Protein AF-A0ABD2PMA2-F1 (afdb_monomer)

Secondary structure (DSSP, 8-state):
--HHHHHHHHHHHHHHHHHHHHHSTTS-HHHHHHHHHSHHHHHHHHTHHHHHHHHHHHHHHHHHHHHHHHHHHHHHHHHHHS-GGG--HHHHHHHHHHHHHHHHHHHHHHHHHHHHHHHHHHHHHHHHHHHHHHHHHHHHHHHHHHHHHHHHHHHT--TTHHHHHHHHHHHHHHHHHHHHHHHHHHHHHHHHHHHHHHHHHHHHHHHHHHHHHHHHHHHHT-S------

Sequence (229 aa):
MSFHWTLTAAFLYALMGIIGVIMLPIVPPSLWNKLFKSNLIRSFTVHSYFLFNMFMGLLVVVFLDSIRDTYNRSEAYKTLKDHPDNLRPETEALLQMRMFRAQRNFHISGFALFSWFVFKMLLNLISQNAQLKASQEASLKQAKSATEVAQKLLKGDDDSSSKKEIDTLEKKLQSTQQELDRAKKDVETMKKQSEQLTKEYKRLVDDNEQLEEKLRVSVGNDPANKKDD

Solvent-accessible surface area (backbone atoms only — not comparable to full-atom values): 12532 Å² total; per-residue (Å²): 128,62,69,67,61,55,50,52,46,53,52,32,53,54,48,52,51,52,51,52,58,67,72,39,88,81,67,58,59,69,57,53,48,52,52,59,68,30,72,72,42,48,60,51,55,76,50,34,69,60,51,56,50,51,54,47,51,53,36,50,51,52,29,53,49,24,50,50,52,33,50,54,47,51,48,57,51,50,60,46,62,78,42,59,95,75,57,48,72,71,57,52,54,54,48,52,54,52,42,55,52,28,52,52,48,32,51,46,32,48,52,33,43,51,48,50,53,53,49,56,50,49,53,51,53,51,53,50,50,34,51,50,51,54,50,51,55,49,51,52,51,52,50,50,52,51,49,50,52,50,48,51,66,71,66,64,81,65,90,64,58,62,56,51,51,50,55,51,50,51,51,49,50,54,51,52,50,52,51,51,55,49,52,52,51,49,52,54,49,52,49,54,50,52,54,50,51,53,50,54,50,50,52,52,50,54,51,49,54,53,50,51,50,52,48,51,51,51,66,72,62,54,86,82,80,82,81,84,136

pLDDT: mean 82.2, std 12.52, range [35.12, 96.44]

Mean predicted aligned error: 16.95 Å

Radius of gyration: 44.4 Å; Cα contacts (8 Å, |Δi|>4): 71; chains: 1; bounding box: 92×39×136 Å

InterPro domains:
  IPR008417 B-cell receptor-associated protein 29/31 [PTHR12701] (1-211)
  IPR040463 BAP29/BAP31, transmembrane domain [PF05529] (1-138)
  IPR041672 Bap31/Bap29 cytoplasmic coiled-coil domain [PF18035] (165-229)

Nearest PDB structures (foldseek):
  3zx6-assembly1_B  TM=4.553E-01  e=1.783E+00  Archaeoglobus fulgidus DSM 4304
  3ja6-assembly1_H  TM=2.826E-01  e=8.024E-01  Escherichia coli
  3ja6-assembly1_I  TM=2.804E-01  e=1.419E+00  Escherichia coli
  7uw5-assembly1_A  TM=3.627E-01  e=2.509E+00  Escherichia coli K-12

Structure (mmCIF, N/CA/C/O backbone):
data_AF-A0ABD2PMA2-F1
#
_entry.id   AF-A0ABD2PMA2-F1
#
loop_
_atom_site.group_PDB
_ato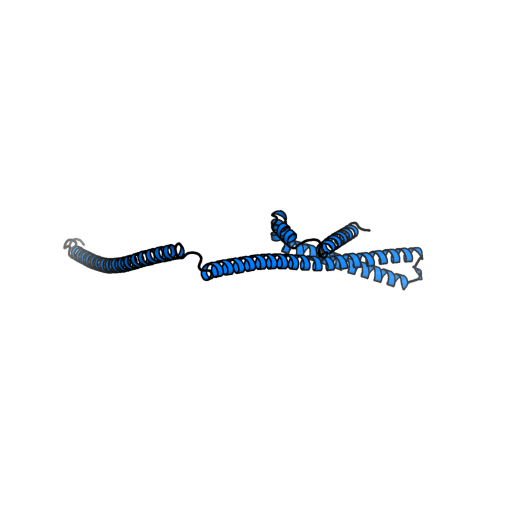m_site.id
_atom_site.type_symbol
_atom_site.label_atom_id
_atom_site.label_alt_id
_atom_site.label_comp_id
_atom_site.label_asym_id
_atom_site.label_entity_id
_atom_site.label_seq_id
_atom_site.pdbx_PDB_ins_code
_atom_site.Cartn_x
_atom_site.Cartn_y
_atom_site.Cartn_z
_atom_site.occupancy
_atom_site.B_iso_or_equiv
_atom_site.auth_seq_id
_atom_site.auth_comp_id
_atom_site.auth_asym_id
_atom_site.auth_atom_id
_atom_site.pdbx_PDB_model_num
ATOM 1 N N . MET A 1 1 ? 16.918 -10.028 -24.877 1.00 63.47 1 MET A N 1
ATOM 2 C CA . MET A 1 1 ? 16.703 -8.903 -23.933 1.00 63.47 1 MET A CA 1
ATOM 3 C C . MET A 1 1 ? 17.588 -9.155 -22.733 1.00 63.47 1 MET A C 1
ATOM 5 O O . MET A 1 1 ? 17.737 -10.321 -22.397 1.00 63.47 1 MET A O 1
ATOM 9 N N . SER A 1 2 ? 18.199 -8.136 -22.126 1.00 81.62 2 SER A N 1
ATOM 10 C CA . SER A 1 2 ? 18.964 -8.364 -20.892 1.00 81.62 2 SER A CA 1
ATOM 11 C C . SER A 1 2 ? 18.052 -8.894 -19.788 1.00 81.62 2 SER A C 1
ATOM 13 O O . SER A 1 2 ? 16.878 -8.528 -19.729 1.00 81.62 2 SER A O 1
ATOM 15 N N . PHE A 1 3 ? 18.609 -9.734 -18.918 1.00 87.12 3 PHE A N 1
ATOM 16 C CA . PHE A 1 3 ? 17.878 -10.433 -17.860 1.00 87.12 3 PHE A CA 1
ATOM 17 C C . PHE A 1 3 ? 17.071 -9.496 -16.938 1.00 87.12 3 PHE A C 1
ATOM 19 O O . PHE A 1 3 ? 15.947 -9.814 -16.553 1.00 87.12 3 PHE A O 1
ATOM 26 N N . HIS A 1 4 ? 17.589 -8.299 -16.642 1.00 88.19 4 HIS A N 1
ATOM 27 C CA . HIS A 1 4 ? 16.871 -7.313 -15.830 1.00 88.19 4 HIS A CA 1
ATOM 28 C C . HIS A 1 4 ? 15.574 -6.829 -16.499 1.00 88.19 4 HIS A C 1
ATOM 30 O O . HIS A 1 4 ? 14.547 -6.766 -15.835 1.00 88.19 4 HIS A O 1
ATOM 36 N N . TRP A 1 5 ? 15.561 -6.588 -17.817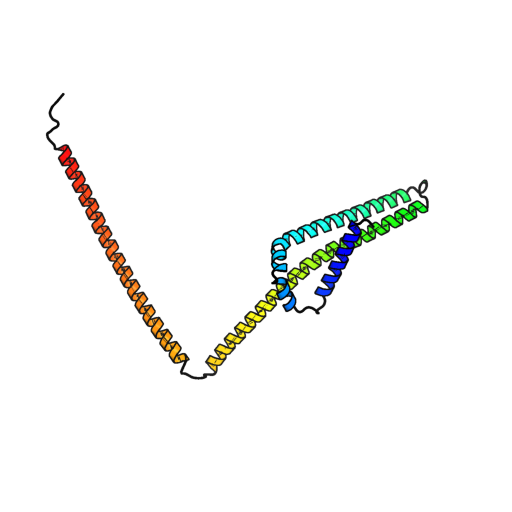 1.00 90.00 5 TRP A N 1
ATOM 37 C CA . TRP A 1 5 ? 14.350 -6.150 -18.527 1.00 90.00 5 TRP A CA 1
ATOM 38 C C . TRP A 1 5 ? 13.272 -7.231 -18.577 1.00 90.00 5 TRP A C 1
ATOM 40 O O . TRP A 1 5 ? 12.083 -6.923 -18.506 1.00 90.00 5 TRP A O 1
ATOM 50 N N . THR A 1 6 ? 13.667 -8.502 -18.685 1.00 92.00 6 THR A N 1
ATOM 51 C CA . THR A 1 6 ? 12.715 -9.617 -18.597 1.00 92.00 6 THR A CA 1
ATOM 52 C C . THR A 1 6 ? 12.142 -9.753 -17.191 1.00 92.00 6 THR A C 1
ATOM 54 O O . THR A 1 6 ? 10.949 -10.010 -17.055 1.00 92.00 6 THR A O 1
ATOM 57 N N . LEU A 1 7 ? 12.950 -9.508 -16.155 1.00 92.19 7 LEU A N 1
ATOM 58 C CA . LEU A 1 7 ? 12.493 -9.512 -14.767 1.00 92.19 7 LEU A CA 1
ATOM 59 C C . LEU A 1 7 ? 11.511 -8.363 -14.490 1.00 92.19 7 LEU A C 1
ATOM 61 O O . LEU A 1 7 ? 10.454 -8.597 -13.911 1.00 92.19 7 LEU A O 1
ATOM 65 N N . THR A 1 8 ? 11.807 -7.145 -14.955 1.00 92.81 8 THR A N 1
ATOM 66 C CA . THR A 1 8 ? 10.895 -5.994 -14.829 1.00 92.81 8 THR A CA 1
ATOM 67 C C . THR A 1 8 ? 9.572 -6.243 -15.553 1.00 92.81 8 THR A C 1
ATOM 69 O O . THR A 1 8 ? 8.512 -5.933 -15.014 1.00 92.81 8 THR A O 1
ATOM 72 N N . ALA A 1 9 ? 9.609 -6.846 -16.745 1.00 93.81 9 ALA A N 1
ATOM 73 C CA . ALA A 1 9 ? 8.400 -7.209 -17.482 1.00 93.81 9 ALA A CA 1
ATOM 74 C C . ALA A 1 9 ? 7.576 -8.280 -16.748 1.00 93.81 9 ALA A C 1
ATOM 76 O O . ALA A 1 9 ? 6.366 -8.127 -16.603 1.00 93.81 9 ALA A O 1
ATOM 77 N N . ALA A 1 10 ? 8.224 -9.331 -16.237 1.00 94.69 10 ALA A N 1
ATOM 78 C CA . ALA A 1 10 ? 7.555 -10.370 -15.455 1.00 94.69 10 ALA A CA 1
ATOM 79 C C . ALA A 1 10 ? 6.894 -9.792 -14.194 1.00 94.69 10 ALA A C 1
ATOM 81 O O . ALA A 1 10 ? 5.740 -10.101 -13.901 1.00 94.69 10 ALA A O 1
ATOM 82 N N . PHE A 1 11 ? 7.596 -8.900 -13.490 1.00 94.38 11 PHE A N 1
ATOM 83 C CA . PHE A 1 11 ? 7.064 -8.181 -12.336 1.00 94.38 11 PHE A CA 1
ATOM 84 C C . PHE A 1 11 ? 5.840 -7.329 -12.698 1.00 94.38 11 PHE A C 1
ATOM 86 O O . PHE A 1 11 ? 4.822 -7.403 -12.013 1.00 94.38 11 PHE A O 1
ATOM 93 N N . LEU A 1 12 ? 5.901 -6.575 -13.801 1.00 94.81 12 LEU A N 1
ATOM 94 C CA . LEU A 1 12 ? 4.766 -5.797 -14.300 1.00 94.81 12 LEU A CA 1
ATOM 95 C C . LEU A 1 12 ? 3.553 -6.687 -14.593 1.00 94.81 12 LEU A C 1
ATOM 97 O O . LEU A 1 12 ? 2.449 -6.369 -14.162 1.00 94.81 12 LEU A O 1
ATOM 101 N N . TYR A 1 13 ? 3.736 -7.796 -15.311 1.00 94.50 13 TYR A N 1
ATOM 102 C CA . TYR A 1 13 ? 2.625 -8.683 -15.664 1.00 94.50 13 TYR A CA 1
ATOM 103 C C . TYR A 1 13 ? 2.002 -9.346 -14.435 1.00 94.50 13 TYR A C 1
ATOM 105 O O . TYR A 1 13 ? 0.777 -9.421 -14.341 1.00 94.50 13 TYR A O 1
ATOM 113 N N . ALA A 1 14 ? 2.821 -9.755 -13.463 1.00 94.38 14 ALA A N 1
ATOM 114 C CA . ALA A 1 14 ? 2.330 -10.270 -12.190 1.00 94.38 14 ALA A CA 1
ATOM 115 C C . ALA A 1 14 ? 1.514 -9.210 -11.432 1.00 94.38 14 ALA A C 1
ATOM 117 O O . ALA A 1 14 ? 0.403 -9.494 -10.985 1.00 94.38 14 ALA A O 1
ATOM 118 N N . LEU A 1 15 ? 2.020 -7.975 -11.341 1.00 93.44 15 LEU A N 1
ATOM 119 C CA . LEU A 1 15 ? 1.298 -6.868 -10.711 1.00 93.44 15 LEU A CA 1
ATOM 120 C C . LEU A 1 15 ? -0.021 -6.558 -11.414 1.00 93.44 15 LEU A C 1
ATOM 122 O O . LEU A 1 15 ? -1.039 -6.425 -10.744 1.00 93.44 15 LEU A O 1
ATOM 126 N N . MET A 1 16 ? -0.025 -6.471 -12.743 1.00 92.56 16 MET A N 1
ATOM 127 C CA . MET A 1 16 ? -1.240 -6.215 -13.518 1.00 92.56 16 MET A CA 1
ATOM 128 C C . MET A 1 16 ? -2.286 -7.313 -13.310 1.00 92.56 16 MET A C 1
ATOM 130 O O . MET A 1 16 ? -3.467 -7.005 -13.160 1.00 92.56 16 MET A O 1
ATOM 134 N N . GLY A 1 17 ? -1.860 -8.577 -13.226 1.00 92.12 17 GLY A N 1
ATOM 135 C CA . GLY A 1 17 ? -2.741 -9.692 -12.880 1.00 92.12 17 GLY A CA 1
ATOM 136 C C . GLY A 1 17 ? -3.344 -9.545 -11.481 1.00 92.12 17 GLY A C 1
ATOM 137 O O . GLY A 1 17 ? -4.559 -9.638 -11.322 1.00 92.12 17 GLY A O 1
ATOM 138 N N . ILE A 1 18 ? -2.519 -9.244 -10.473 1.00 89.25 18 ILE A N 1
ATOM 139 C CA . ILE A 1 18 ? -2.976 -9.045 -9.089 1.00 89.25 18 ILE A CA 1
ATOM 140 C C . ILE A 1 18 ? -3.942 -7.857 -8.994 1.00 89.25 18 ILE A C 1
ATOM 142 O O . ILE A 1 18 ? -5.010 -7.985 -8.400 1.00 89.25 18 ILE A O 1
ATOM 146 N N . ILE A 1 19 ? -3.602 -6.716 -9.600 1.00 89.62 19 ILE A N 1
ATOM 147 C CA . ILE A 1 19 ? -4.459 -5.524 -9.633 1.00 89.62 19 ILE A CA 1
ATOM 148 C C . ILE A 1 19 ? -5.785 -5.843 -10.328 1.00 89.62 19 ILE A C 1
ATOM 150 O O . ILE A 1 19 ? -6.834 -5.467 -9.814 1.00 89.62 19 ILE A O 1
ATOM 154 N N . GLY A 1 20 ? -5.759 -6.573 -11.448 1.00 89.19 20 GLY A N 1
ATOM 155 C CA . GLY A 1 20 ? -6.964 -7.007 -12.154 1.00 89.19 20 GLY A CA 1
ATOM 156 C C . GLY A 1 20 ? -7.873 -7.885 -11.291 1.00 89.19 20 GLY A C 1
ATOM 157 O O . GLY A 1 20 ? -9.077 -7.646 -11.228 1.00 89.19 20 GLY A O 1
ATOM 158 N N . VAL A 1 21 ? -7.303 -8.845 -10.556 1.00 86.06 21 VAL A N 1
ATOM 159 C CA . VAL A 1 21 ? -8.051 -9.697 -9.613 1.00 86.06 21 VAL A CA 1
ATOM 160 C C . VAL A 1 21 ? -8.643 -8.883 -8.460 1.00 86.06 21 VAL A C 1
ATOM 162 O O . VAL A 1 21 ? -9.768 -9.143 -8.047 1.00 86.06 21 VAL A O 1
ATOM 165 N N . ILE A 1 22 ? -7.907 -7.892 -7.950 1.00 83.44 22 ILE A N 1
ATOM 166 C CA . ILE A 1 22 ? -8.361 -7.006 -6.868 1.00 83.44 22 ILE A CA 1
ATOM 167 C C . ILE A 1 22 ? -9.489 -6.069 -7.327 1.00 83.44 22 ILE A C 1
ATOM 169 O O . ILE A 1 22 ? -10.416 -5.812 -6.562 1.00 83.44 22 ILE A O 1
ATOM 173 N N . MET A 1 23 ? -9.397 -5.539 -8.549 1.00 81.06 23 MET A N 1
ATOM 174 C CA . MET A 1 23 ? -10.398 -4.643 -9.144 1.00 81.06 23 MET A CA 1
ATOM 175 C C . MET A 1 23 ? -11.701 -5.366 -9.481 1.00 81.06 23 MET A C 1
ATOM 177 O O . MET A 1 23 ? -12.773 -4.763 -9.443 1.00 81.06 23 MET A O 1
ATOM 181 N N . LEU A 1 24 ? -11.625 -6.655 -9.808 1.00 80.75 24 LEU A N 1
ATOM 182 C CA . LEU A 1 24 ? -12.813 -7.456 -10.043 1.00 80.75 24 LEU A CA 1
ATOM 183 C C . LEU A 1 24 ? -13.599 -7.641 -8.731 1.00 80.75 24 LEU A C 1
ATOM 185 O O . LEU A 1 24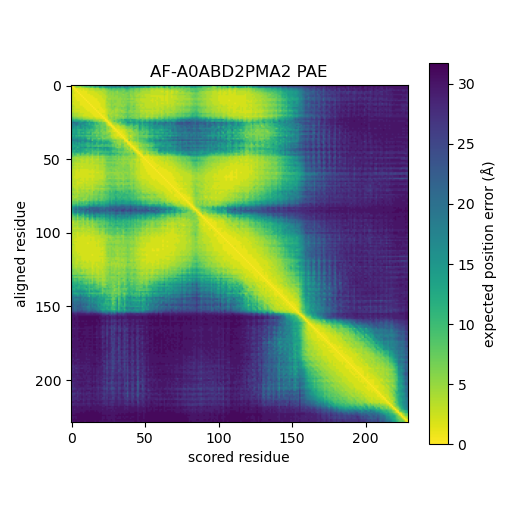 ? -13.023 -8.044 -7.718 1.00 80.75 24 LEU A O 1
ATOM 189 N N . PRO A 1 25 ? -14.934 -7.451 -8.735 1.00 74.00 25 PRO A N 1
ATOM 190 C CA . PRO A 1 25 ? -15.787 -7.599 -7.549 1.00 74.00 25 PRO A CA 1
ATOM 191 C C . PRO A 1 25 ? -15.951 -9.062 -7.084 1.00 74.00 25 PRO A C 1
ATOM 193 O O . PRO A 1 25 ? -16.903 -9.395 -6.384 1.00 74.00 25 PRO A O 1
ATOM 196 N N . ILE A 1 26 ? -15.037 -9.953 -7.472 1.00 69.19 26 ILE A N 1
ATOM 197 C CA . ILE A 1 26 ? -15.078 -11.390 -7.189 1.00 69.19 26 ILE A CA 1
ATOM 198 C C . ILE A 1 26 ? -14.724 -11.669 -5.719 1.00 69.19 26 ILE A C 1
ATOM 200 O O . ILE A 1 26 ? -15.240 -12.619 -5.133 1.00 69.19 26 ILE A O 1
ATOM 204 N N . VAL A 1 27 ? -13.865 -10.851 -5.096 1.00 68.62 27 VAL A N 1
ATOM 205 C CA . VAL A 1 27 ? -13.361 -11.114 -3.738 1.00 68.62 27 VAL A CA 1
ATOM 206 C C . VAL A 1 27 ? -14.103 -10.260 -2.700 1.00 68.62 27 VAL A C 1
ATOM 208 O O . VAL A 1 27 ? -13.851 -9.055 -2.606 1.00 68.62 27 VAL A O 1
ATOM 211 N N . PRO A 1 28 ? -14.990 -10.844 -1.867 1.00 71.06 28 PRO A N 1
ATOM 212 C CA . PRO A 1 28 ? -15.678 -10.097 -0.822 1.00 71.06 28 PRO A CA 1
ATOM 213 C C . PRO A 1 28 ? -14.702 -9.501 0.215 1.00 71.06 28 PRO A C 1
ATOM 215 O O . PRO A 1 28 ? -13.713 -10.143 0.582 1.00 71.06 28 PRO A O 1
ATOM 218 N N . PRO A 1 29 ? -14.998 -8.313 0.781 1.00 68.62 29 PRO A N 1
ATOM 219 C CA . PRO A 1 29 ? -14.132 -7.643 1.765 1.00 68.62 29 PRO A CA 1
ATOM 220 C C . PRO A 1 29 ? -13.821 -8.460 3.029 1.00 68.62 29 PRO A C 1
ATOM 222 O O . PRO A 1 29 ? -12.814 -8.227 3.696 1.00 68.62 29 PRO A O 1
ATOM 225 N N . SER A 1 30 ? -14.659 -9.443 3.359 1.00 70.19 30 SER A N 1
ATOM 226 C CA . SER A 1 30 ? -14.439 -10.358 4.481 1.00 70.19 30 SER A CA 1
ATOM 227 C C . SER A 1 30 ? -13.250 -11.304 4.261 1.00 70.19 30 SER A C 1
ATOM 229 O O . SER A 1 30 ? -12.567 -11.642 5.229 1.00 70.19 30 SER A O 1
ATOM 231 N N . LEU A 1 31 ? -12.956 -11.693 3.013 1.00 74.12 31 LEU A N 1
ATOM 232 C CA . LEU A 1 31 ? -11.775 -12.497 2.675 1.00 74.12 31 LEU A CA 1
ATOM 233 C C . LEU A 1 31 ? -10.499 -11.678 2.829 1.00 74.12 31 LEU A C 1
ATOM 235 O O . LEU A 1 31 ? -9.546 -12.148 3.444 1.00 74.12 31 LEU A O 1
ATOM 239 N N . TRP A 1 32 ? -10.514 -10.428 2.366 1.00 71.81 32 TRP A N 1
ATOM 240 C CA . TRP A 1 32 ? -9.410 -9.495 2.572 1.00 71.81 32 TRP A CA 1
ATOM 241 C C . TRP A 1 32 ? -9.130 -9.279 4.058 1.00 71.81 32 TRP A C 1
ATOM 243 O O . TRP A 1 32 ? -7.988 -9.404 4.482 1.00 71.81 32 TRP A O 1
ATOM 253 N N . ASN A 1 33 ? -10.161 -9.064 4.880 1.00 73.75 33 ASN A N 1
ATOM 254 C CA . ASN A 1 33 ? -9.998 -8.919 6.331 1.00 73.75 33 ASN A CA 1
ATOM 255 C C . ASN A 1 33 ? -9.353 -10.163 6.976 1.00 73.75 33 ASN A C 1
ATOM 257 O O . ASN A 1 33 ? -8.494 -10.037 7.846 1.00 73.75 33 ASN A O 1
ATOM 261 N N . LYS A 1 34 ? -9.725 -11.372 6.533 1.00 73.69 34 LYS A N 1
ATOM 262 C CA . LYS A 1 34 ? -9.098 -12.620 7.001 1.00 73.69 34 LYS A CA 1
ATOM 263 C C . LYS A 1 34 ? -7.648 -12.756 6.530 1.00 73.69 34 LYS A C 1
ATOM 265 O O . LYS A 1 34 ? -6.797 -13.129 7.333 1.00 73.69 34 LYS A O 1
ATOM 270 N N . LEU A 1 35 ? -7.354 -12.421 5.272 1.00 72.81 35 LEU A N 1
ATOM 271 C CA . LEU A 1 35 ? -5.994 -12.438 4.727 1.00 72.81 35 LEU A CA 1
ATOM 272 C C . LEU A 1 35 ? -5.094 -11.434 5.458 1.00 72.81 35 LEU A C 1
ATOM 274 O O . LEU A 1 35 ? -4.032 -11.818 5.940 1.00 72.81 35 LEU A O 1
ATOM 278 N N . PHE A 1 36 ? -5.538 -10.185 5.631 1.00 69.56 36 PHE A N 1
ATOM 279 C CA . PHE A 1 36 ? -4.772 -9.140 6.319 1.00 69.56 36 PHE A CA 1
ATOM 280 C C . PHE A 1 36 ? -4.549 -9.429 7.808 1.00 69.56 36 PHE A C 1
ATOM 282 O O . PHE A 1 36 ? -3.531 -9.019 8.362 1.00 69.56 36 PHE A O 1
ATOM 289 N N . LYS A 1 37 ? -5.458 -10.165 8.460 1.00 70.69 37 LYS A N 1
ATOM 290 C CA . LYS A 1 37 ? -5.299 -10.600 9.858 1.00 70.69 37 LYS A CA 1
ATOM 291 C C . LYS A 1 37 ? -4.486 -11.886 10.026 1.00 70.69 37 LYS A C 1
ATOM 293 O O . LYS A 1 37 ? -4.184 -12.250 11.160 1.00 70.69 37 LYS A O 1
ATOM 298 N N . SER A 1 38 ? -4.125 -12.570 8.940 1.00 77.94 38 SER A N 1
ATOM 299 C CA . SER A 1 38 ? -3.287 -13.769 9.002 1.00 77.94 38 SER A CA 1
ATOM 300 C C . SER A 1 38 ? -1.885 -13.437 9.523 1.00 77.94 38 SER A C 1
ATOM 302 O O . SER A 1 38 ? -1.308 -12.401 9.182 1.00 77.94 38 SER A O 1
ATOM 304 N N . ASN A 1 39 ? -1.303 -14.343 10.314 1.00 70.81 39 ASN A N 1
ATOM 305 C CA . ASN A 1 39 ? 0.030 -14.180 10.907 1.00 70.81 39 ASN A CA 1
ATOM 306 C C . ASN A 1 39 ? 1.122 -13.924 9.851 1.00 70.81 39 ASN A C 1
ATOM 308 O O . ASN A 1 39 ? 2.063 -13.175 10.110 1.00 70.81 39 ASN A O 1
ATOM 312 N N . LEU A 1 40 ? 0.958 -14.481 8.645 1.00 63.28 40 LEU A N 1
ATOM 313 C CA . LEU A 1 40 ? 1.874 -14.278 7.521 1.00 63.28 40 LEU A CA 1
ATOM 314 C C . LEU A 1 40 ? 1.884 -12.814 7.050 1.00 63.28 40 LEU A C 1
ATOM 316 O O . LEU A 1 40 ? 2.944 -12.206 6.905 1.00 63.28 40 LEU A O 1
ATOM 320 N N . ILE A 1 41 ? 0.701 -12.219 6.867 1.00 72.38 41 ILE A N 1
ATOM 321 C CA . ILE A 1 41 ? 0.578 -10.823 6.429 1.00 72.38 41 ILE A CA 1
ATOM 322 C C . ILE A 1 41 ? 0.924 -9.861 7.566 1.00 72.38 41 ILE A C 1
ATOM 324 O O . ILE A 1 41 ? 1.510 -8.810 7.316 1.00 72.38 41 ILE A O 1
ATOM 328 N N . ARG A 1 42 ? 0.658 -10.228 8.825 1.00 69.38 42 ARG A N 1
ATOM 329 C CA . ARG A 1 42 ? 1.055 -9.426 9.990 1.00 69.38 42 ARG A CA 1
ATOM 330 C C . ARG A 1 42 ? 2.571 -9.219 10.058 1.00 69.38 42 ARG A C 1
ATOM 332 O O . ARG A 1 42 ? 3.002 -8.096 10.298 1.00 69.38 42 ARG A O 1
ATOM 339 N N . SER A 1 43 ? 3.367 -10.253 9.781 1.00 63.69 43 SER A N 1
ATOM 340 C CA . SER A 1 43 ? 4.833 -10.136 9.698 1.00 63.69 43 SER A CA 1
ATOM 341 C C . SER A 1 43 ? 5.272 -9.199 8.561 1.00 63.69 43 SER A C 1
ATOM 343 O O . SER A 1 43 ? 6.098 -8.307 8.763 1.00 63.69 43 SER A O 1
ATOM 345 N N . PHE A 1 44 ? 4.633 -9.319 7.393 1.00 66.38 44 PHE A N 1
ATOM 346 C CA . PHE A 1 44 ? 4.897 -8.463 6.233 1.00 66.38 44 PHE A CA 1
ATOM 347 C C . PHE A 1 44 ? 4.488 -6.997 6.466 1.00 66.38 44 PHE A C 1
ATOM 349 O O . PHE A 1 44 ? 5.135 -6.075 5.977 1.00 66.38 44 PHE A O 1
ATOM 356 N N . THR A 1 45 ? 3.433 -6.771 7.253 1.00 67.75 45 THR A N 1
ATOM 357 C CA . THR A 1 45 ? 2.874 -5.441 7.541 1.00 67.75 45 THR A CA 1
ATOM 358 C C . THR A 1 45 ? 3.823 -4.591 8.384 1.00 67.75 45 THR A C 1
ATOM 360 O O . THR A 1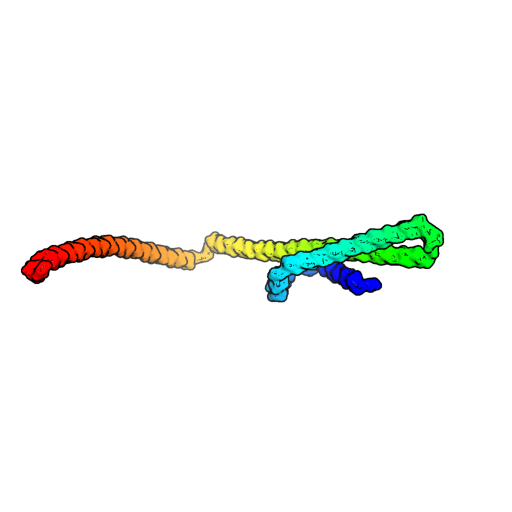 45 ? 3.923 -3.390 8.146 1.00 67.75 45 THR A O 1
ATOM 363 N N . VAL A 1 46 ? 4.577 -5.196 9.312 1.00 75.31 46 VAL A N 1
ATOM 364 C CA . VAL A 1 46 ? 5.529 -4.470 10.180 1.00 75.31 46 VAL A CA 1
ATOM 365 C C . VAL A 1 46 ? 6.638 -3.796 9.364 1.00 75.31 46 VAL A C 1
ATOM 367 O O . VAL A 1 46 ? 6.993 -2.655 9.636 1.00 75.31 46 VAL A O 1
ATOM 370 N N . HIS A 1 47 ? 7.132 -4.462 8.317 1.00 78.94 47 HIS A N 1
ATOM 371 C CA . HIS A 1 47 ? 8.185 -3.933 7.437 1.00 78.94 47 HIS A CA 1
ATOM 372 C C . HIS A 1 47 ? 7.645 -3.368 6.116 1.00 78.94 47 HIS A C 1
ATOM 374 O O . HIS A 1 47 ? 8.414 -2.961 5.245 1.00 78.94 47 HIS A O 1
ATOM 380 N N . SER A 1 48 ? 6.320 -3.313 5.966 1.00 81.06 48 SER A N 1
ATOM 381 C CA . SER A 1 48 ? 5.634 -2.935 4.731 1.00 81.06 48 SER A CA 1
ATOM 382 C C . SER A 1 48 ? 6.048 -1.545 4.256 1.00 81.06 48 SER A C 1
ATOM 384 O O . SER A 1 48 ? 6.439 -1.388 3.104 1.00 81.06 48 SER A O 1
ATOM 386 N N . TYR A 1 49 ? 6.070 -0.548 5.147 1.00 87.19 49 TYR A N 1
ATOM 387 C CA . TYR A 1 49 ? 6.460 0.818 4.783 1.00 87.19 49 TYR A CA 1
ATOM 388 C C . TYR A 1 49 ? 7.864 0.882 4.160 1.00 87.19 49 TYR A C 1
ATOM 390 O O . TYR A 1 49 ? 8.050 1.489 3.103 1.00 87.19 49 TYR A O 1
ATOM 398 N N . PHE A 1 50 ? 8.836 0.210 4.785 1.00 88.62 50 PHE A N 1
ATOM 399 C CA . PHE A 1 50 ? 10.211 0.163 4.298 1.00 88.62 50 PHE A CA 1
ATOM 400 C C . PHE A 1 50 ? 10.308 -0.576 2.959 1.00 88.62 50 PHE A C 1
ATOM 402 O O . PHE A 1 50 ? 10.865 -0.035 2.005 1.00 88.62 50 PHE A O 1
ATOM 409 N N . LEU A 1 51 ? 9.704 -1.765 2.849 1.00 86.56 51 LEU A N 1
ATOM 410 C CA . LEU A 1 51 ? 9.710 -2.556 1.616 1.00 86.56 51 LEU A CA 1
ATOM 411 C C . LEU A 1 51 ? 9.029 -1.812 0.458 1.00 86.56 51 LEU A C 1
ATOM 413 O O . LEU A 1 51 ? 9.588 -1.747 -0.636 1.00 86.56 51 LEU A O 1
ATOM 417 N N . PHE A 1 52 ? 7.867 -1.191 0.690 1.00 89.25 52 PHE A N 1
ATOM 418 C CA . PHE A 1 52 ? 7.150 -0.440 -0.343 1.00 89.25 52 PHE A CA 1
ATOM 419 C C . PHE A 1 52 ? 7.972 0.721 -0.897 1.00 89.25 52 PHE A C 1
ATOM 421 O O . PHE A 1 52 ? 7.995 0.932 -2.113 1.00 89.25 52 PHE A O 1
ATOM 428 N N . ASN A 1 53 ? 8.656 1.458 -0.021 1.00 89.94 53 ASN A N 1
ATOM 429 C CA . ASN A 1 53 ? 9.499 2.577 -0.425 1.00 89.94 53 ASN A CA 1
ATOM 430 C C . ASN A 1 53 ? 10.819 2.109 -1.065 1.00 89.94 53 ASN A C 1
ATOM 432 O O . ASN A 1 53 ? 11.268 2.731 -2.024 1.00 89.94 53 ASN A O 1
ATOM 436 N N . MET A 1 54 ? 11.403 0.995 -0.610 1.00 91.94 54 MET A N 1
ATOM 437 C CA . MET A 1 54 ? 12.586 0.385 -1.230 1.00 91.94 54 MET A CA 1
ATOM 438 C C . MET A 1 54 ? 12.298 -0.050 -2.674 1.00 91.94 54 MET A C 1
ATOM 440 O O . MET A 1 54 ? 13.024 0.331 -3.592 1.00 91.94 54 MET A O 1
ATOM 444 N N . PHE A 1 55 ? 11.213 -0.798 -2.897 1.00 90.94 55 PHE A N 1
ATOM 445 C CA . PHE A 1 55 ? 10.793 -1.210 -4.241 1.00 90.94 55 PHE A CA 1
ATOM 446 C C . PHE A 1 55 ? 10.412 -0.015 -5.119 1.00 90.94 55 PHE A C 1
ATOM 448 O O . PHE A 1 55 ? 10.733 -0.009 -6.305 1.00 90.94 55 PHE A O 1
ATOM 455 N N . MET A 1 56 ? 9.791 1.021 -4.542 1.00 92.69 56 MET A N 1
ATOM 456 C CA . MET A 1 56 ? 9.528 2.271 -5.259 1.00 92.69 56 MET A CA 1
ATOM 457 C C . MET A 1 56 ? 10.835 2.914 -5.740 1.00 92.69 56 MET A C 1
ATOM 459 O O . MET A 1 56 ? 10.949 3.247 -6.916 1.00 92.69 56 MET A O 1
ATOM 463 N N . GLY A 1 57 ? 11.837 3.035 -4.865 1.00 94.69 57 GLY A N 1
ATOM 464 C CA . GLY A 1 57 ? 13.154 3.561 -5.229 1.00 94.69 57 GLY A CA 1
ATOM 465 C C . GLY A 1 57 ? 13.820 2.749 -6.341 1.00 94.69 57 GLY A C 1
ATOM 466 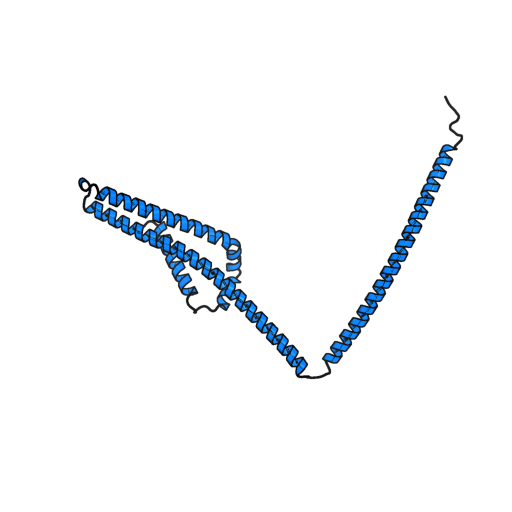O O . GLY A 1 57 ? 14.299 3.323 -7.316 1.00 94.69 57 GLY A O 1
ATOM 467 N N . LEU A 1 58 ? 13.773 1.416 -6.252 1.00 94.06 58 LEU A N 1
ATOM 468 C CA . LEU A 1 58 ? 14.294 0.523 -7.290 1.00 94.06 58 LEU A CA 1
ATOM 469 C C . LEU A 1 58 ? 13.610 0.753 -8.648 1.00 94.06 58 LEU A C 1
ATOM 471 O O . LEU A 1 58 ? 14.288 0.856 -9.670 1.00 94.06 58 LEU A O 1
ATOM 475 N N . LEU A 1 59 ? 12.279 0.864 -8.670 1.00 94.69 59 LEU A N 1
ATOM 476 C CA . LEU A 1 59 ? 11.522 1.116 -9.900 1.00 94.69 59 LEU A CA 1
ATOM 477 C C . LEU A 1 59 ? 11.815 2.498 -10.485 1.00 94.69 59 LEU A C 1
ATOM 479 O O . LEU A 1 59 ? 11.915 2.619 -11.703 1.00 94.69 59 LEU A O 1
ATOM 483 N N . VAL A 1 60 ? 12.004 3.519 -9.645 1.00 96.44 60 VAL A N 1
ATOM 484 C CA . VAL A 1 60 ? 12.426 4.852 -10.099 1.00 96.44 60 VAL A CA 1
ATOM 485 C C . VAL A 1 60 ? 13.803 4.781 -10.753 1.00 96.44 60 VAL A C 1
ATOM 487 O O . VAL A 1 60 ? 13.975 5.328 -11.837 1.00 96.44 60 VAL A O 1
ATOM 490 N N . VAL A 1 61 ? 14.767 4.068 -10.162 1.00 95.81 61 VAL A N 1
ATOM 491 C CA . VAL A 1 61 ? 16.103 3.900 -10.760 1.00 95.81 61 VAL A CA 1
ATOM 492 C C . VAL A 1 61 ? 16.019 3.193 -12.114 1.00 95.81 61 VAL A C 1
ATOM 494 O O . VAL A 1 61 ? 16.590 3.681 -13.084 1.00 95.81 61 VAL A O 1
ATOM 497 N N . VAL A 1 62 ? 15.264 2.094 -12.217 1.00 94.44 62 VAL A N 1
ATOM 498 C CA . VAL A 1 62 ? 15.064 1.372 -13.491 1.00 94.44 62 VAL A CA 1
ATOM 499 C C . VAL A 1 62 ? 14.345 2.244 -14.527 1.00 94.44 62 VAL A C 1
ATOM 501 O O . VAL A 1 62 ? 14.647 2.183 -15.719 1.00 94.44 62 VAL A O 1
ATOM 504 N N . PHE A 1 63 ? 13.403 3.082 -14.094 1.00 96.19 63 PHE A N 1
ATOM 505 C CA . PHE A 1 63 ? 12.716 4.022 -14.971 1.00 96.19 63 PHE A CA 1
ATOM 506 C C . PHE A 1 63 ? 13.660 5.117 -15.483 1.00 96.19 63 PHE A C 1
ATOM 508 O O . PHE A 1 63 ? 13.715 5.356 -16.690 1.00 96.19 63 PHE A O 1
ATOM 515 N N . LEU A 1 64 ? 14.469 5.721 -14.611 1.00 96.44 64 LEU A N 1
ATOM 516 C CA . LEU A 1 64 ? 15.485 6.698 -15.007 1.00 96.44 64 LEU A CA 1
ATOM 517 C C . LEU A 1 64 ? 16.537 6.081 -15.940 1.00 96.44 64 LEU A C 1
ATOM 519 O O . LEU A 1 64 ? 16.906 6.708 -16.932 1.00 96.44 64 LEU A O 1
ATOM 523 N N . ASP A 1 65 ? 16.961 4.842 -15.682 1.00 93.94 65 ASP A N 1
ATOM 524 C CA . ASP A 1 65 ? 17.858 4.101 -16.574 1.00 93.94 65 ASP A CA 1
ATOM 525 C C . ASP A 1 65 ? 17.225 3.895 -17.957 1.00 93.94 65 ASP A C 1
ATOM 527 O O . ASP A 1 65 ? 17.864 4.139 -18.979 1.00 93.94 65 ASP A O 1
ATOM 531 N N . SER A 1 66 ? 15.930 3.569 -18.015 1.00 93.81 66 SER A N 1
ATOM 532 C CA . SER A 1 66 ? 15.213 3.432 -19.289 1.00 93.81 66 SER A CA 1
ATOM 533 C C . SER A 1 66 ? 15.060 4.752 -20.057 1.00 93.81 66 SER A C 1
ATOM 535 O O . SER A 1 66 ? 15.128 4.748 -21.289 1.00 93.81 66 SER A O 1
ATOM 537 N N . ILE A 1 67 ? 14.900 5.884 -19.356 1.00 95.00 67 ILE A N 1
ATOM 538 C CA . ILE A 1 67 ? 14.889 7.222 -19.967 1.00 95.00 67 ILE A CA 1
ATOM 539 C C . ILE A 1 67 ? 16.263 7.517 -20.558 1.00 95.00 67 ILE A C 1
ATOM 541 O O . ILE A 1 67 ? 16.358 7.885 -21.729 1.00 95.00 67 ILE A O 1
ATOM 545 N N . ARG A 1 68 ? 17.324 7.311 -19.769 1.00 94.56 68 ARG A N 1
ATOM 546 C CA . ARG A 1 68 ? 18.706 7.520 -20.202 1.00 94.56 68 ARG A CA 1
ATOM 547 C C . ARG A 1 68 ? 19.044 6.655 -21.415 1.00 94.56 68 ARG A C 1
ATOM 549 O O . ARG A 1 68 ? 19.580 7.171 -22.389 1.00 94.56 68 ARG A O 1
ATOM 556 N N . ASP A 1 69 ? 18.721 5.364 -21.385 1.00 91.50 69 ASP A N 1
ATOM 557 C CA . ASP A 1 69 ? 18.998 4.432 -22.485 1.00 91.50 69 ASP A CA 1
ATOM 558 C C . ASP A 1 69 ? 18.226 4.813 -23.759 1.00 91.50 69 ASP A C 1
ATOM 560 O O . ASP A 1 69 ? 18.784 4.781 -24.856 1.00 91.50 69 ASP A O 1
ATOM 564 N N . THR A 1 70 ? 16.967 5.247 -23.625 1.00 92.88 70 THR A N 1
ATOM 565 C CA . THR A 1 70 ? 16.152 5.704 -24.763 1.00 92.88 70 THR A CA 1
ATOM 566 C C . THR A 1 70 ? 16.685 7.007 -25.353 1.00 92.88 70 THR A C 1
ATOM 568 O O . THR A 1 70 ? 16.800 7.116 -26.574 1.00 92.88 70 THR A O 1
ATOM 571 N N . TYR A 1 71 ? 17.058 7.974 -24.509 1.00 92.75 71 TYR A N 1
ATOM 572 C CA . TYR A 1 71 ? 17.637 9.243 -24.946 1.00 92.75 71 TYR A CA 1
ATOM 573 C C . TYR A 1 71 ? 18.986 9.030 -25.643 1.00 92.75 71 TYR A C 1
ATOM 575 O O . TYR A 1 71 ? 19.142 9.417 -26.799 1.00 92.75 71 TYR A O 1
ATOM 583 N N . ASN A 1 72 ? 19.915 8.316 -25.000 1.00 91.50 72 ASN A N 1
ATOM 584 C CA . ASN A 1 72 ? 21.255 8.068 -25.534 1.00 91.50 72 ASN A CA 1
ATOM 585 C C . ASN A 1 72 ? 21.214 7.333 -26.878 1.00 91.50 72 ASN A C 1
ATOM 587 O O . ASN A 1 72 ? 21.958 7.662 -27.800 1.00 91.50 72 ASN A O 1
ATOM 591 N N . ARG A 1 73 ? 20.343 6.325 -27.014 1.00 87.81 73 ARG A N 1
ATOM 592 C CA . ARG A 1 73 ? 20.184 5.610 -28.288 1.00 87.81 73 ARG A CA 1
ATOM 593 C C . ARG A 1 73 ? 19.495 6.477 -29.339 1.00 87.81 73 ARG A C 1
ATOM 595 O O . ARG A 1 73 ? 19.841 6.366 -30.514 1.00 87.81 73 ARG A O 1
ATOM 602 N N . SER A 1 74 ? 18.556 7.336 -28.934 1.00 89.62 74 SER A N 1
ATOM 603 C CA . SER A 1 74 ? 17.879 8.264 -29.843 1.00 89.62 74 SER A CA 1
ATOM 604 C C . SER A 1 74 ? 18.844 9.292 -30.409 1.00 89.62 74 SER A C 1
ATOM 606 O O . SER A 1 74 ? 18.754 9.619 -31.588 1.00 89.62 74 SER A O 1
ATOM 608 N N . GLU A 1 75 ? 19.729 9.822 -29.574 1.00 88.75 75 GLU A N 1
ATOM 609 C CA . GLU A 1 75 ? 20.752 10.780 -29.974 1.00 88.75 75 GLU A CA 1
ATOM 610 C C . GLU A 1 75 ? 21.778 10.116 -30.896 1.00 88.75 75 GLU A C 1
ATOM 612 O O . GLU A 1 75 ? 21.992 10.596 -32.005 1.00 88.75 75 GLU A O 1
ATOM 617 N N . ALA A 1 76 ? 22.282 8.932 -30.527 1.00 85.75 76 ALA A N 1
ATOM 618 C CA . ALA A 1 76 ? 23.201 8.161 -31.366 1.00 85.75 76 ALA A CA 1
ATOM 619 C C . ALA A 1 76 ? 22.621 7.828 -32.755 1.00 85.75 76 ALA A C 1
ATOM 621 O O . ALA A 1 76 ? 23.348 7.843 -33.746 1.00 85.75 76 ALA A O 1
ATOM 622 N N . TYR A 1 77 ? 21.316 7.543 -32.845 1.00 85.62 77 TYR A N 1
ATOM 623 C CA . TYR A 1 77 ? 20.644 7.327 -34.129 1.00 85.62 77 TYR A CA 1
ATOM 624 C C . TYR A 1 77 ? 20.556 8.612 -34.969 1.00 85.62 77 TYR A C 1
ATOM 626 O O . TYR A 1 77 ? 20.778 8.555 -36.176 1.00 85.62 77 TYR A O 1
ATOM 634 N N . LYS A 1 78 ? 20.274 9.769 -34.351 1.00 85.75 78 LYS A N 1
ATOM 635 C CA . LYS A 1 78 ? 20.210 11.067 -35.048 1.00 85.75 78 LYS A CA 1
ATOM 636 C C . LYS A 1 78 ? 21.577 11.492 -35.586 1.00 85.75 78 LYS A C 1
ATOM 638 O O . LYS A 1 78 ? 21.692 11.740 -36.778 1.00 85.75 78 LYS A O 1
ATOM 643 N N . THR A 1 79 ? 22.616 11.469 -34.751 1.00 85.69 79 THR A N 1
ATOM 644 C CA . THR A 1 79 ? 23.977 11.870 -35.147 1.00 85.69 79 THR A CA 1
ATOM 645 C C . THR A 1 79 ? 24.514 11.038 -36.309 1.00 85.69 79 THR A C 1
ATOM 647 O O . THR A 1 79 ? 25.175 11.564 -37.197 1.00 85.69 79 THR A O 1
ATOM 650 N N . LEU A 1 80 ? 24.220 9.733 -36.338 1.00 81.19 80 LEU A N 1
ATOM 651 C CA . LEU A 1 80 ? 24.671 8.872 -37.431 1.00 81.19 80 LEU A CA 1
ATOM 652 C C . LEU A 1 80 ? 23.860 9.078 -38.718 1.00 81.19 80 LEU A C 1
ATOM 654 O O . LEU A 1 80 ? 24.387 8.889 -39.808 1.00 81.19 80 LEU A O 1
ATOM 658 N N . LYS A 1 81 ? 22.592 9.485 -38.598 1.00 80.38 81 LYS A N 1
ATOM 659 C CA . LYS A 1 81 ? 21.738 9.835 -39.738 1.00 80.38 81 LYS A CA 1
ATOM 660 C C . LYS A 1 81 ? 22.143 11.165 -40.382 1.00 80.38 81 LYS A C 1
ATOM 662 O O . LYS A 1 81 ? 22.031 11.296 -41.597 1.00 80.38 81 LYS A O 1
ATOM 667 N N . ASP A 1 82 ? 22.652 12.105 -39.588 1.00 83.06 82 ASP A N 1
ATOM 668 C CA . ASP A 1 82 ? 23.170 13.394 -40.065 1.00 83.06 82 ASP A CA 1
ATOM 669 C C . ASP A 1 82 ? 24.521 13.260 -40.807 1.00 83.06 82 ASP A C 1
ATOM 671 O O . ASP A 1 82 ? 24.921 14.168 -41.536 1.00 83.06 82 ASP A O 1
ATOM 675 N N . HIS A 1 83 ? 25.203 12.111 -40.686 1.00 79.69 83 HIS A N 1
ATOM 676 C CA . HIS A 1 83 ? 26.448 11.781 -41.394 1.00 79.69 83 HIS A CA 1
ATOM 677 C C . HIS A 1 83 ? 26.273 10.555 -42.320 1.00 79.69 83 HIS A C 1
ATOM 679 O O . HIS A 1 83 ? 26.754 9.459 -42.002 1.00 79.69 83 HIS A O 1
ATOM 685 N N . PRO A 1 84 ? 25.601 10.718 -43.479 1.00 70.69 84 PRO A N 1
ATOM 686 C CA . PRO A 1 84 ? 25.185 9.614 -44.349 1.00 70.69 84 PRO A CA 1
ATOM 687 C C . PRO A 1 84 ? 26.345 8.842 -44.997 1.00 70.69 84 PRO A C 1
ATOM 689 O O . PRO A 1 84 ? 26.169 7.672 -45.331 1.00 70.69 84 PRO A O 1
ATOM 692 N N . ASP A 1 85 ? 27.537 9.437 -45.104 1.00 73.12 85 ASP A N 1
ATOM 693 C CA . ASP A 1 85 ? 28.715 8.806 -45.724 1.00 73.12 85 ASP A CA 1
ATOM 694 C C . ASP A 1 85 ? 29.185 7.532 -44.991 1.00 73.12 85 ASP A C 1
ATOM 696 O O . ASP A 1 85 ? 29.835 6.669 -45.578 1.00 73.12 85 ASP A O 1
ATOM 700 N N . ASN A 1 86 ? 28.806 7.373 -43.717 1.00 67.88 86 ASN A N 1
ATOM 701 C CA . ASN A 1 86 ? 29.164 6.225 -42.877 1.00 67.88 86 ASN A CA 1
ATOM 702 C C . ASN A 1 86 ? 27.991 5.249 -42.648 1.00 67.88 86 ASN A C 1
ATOM 704 O O . ASN A 1 86 ? 28.134 4.255 -41.923 1.00 67.88 86 ASN A O 1
ATOM 708 N N . LEU A 1 87 ? 26.813 5.521 -43.223 1.00 73.31 87 LEU A N 1
ATOM 709 C CA . LEU A 1 87 ? 25.576 4.820 -42.890 1.00 73.31 87 LEU A CA 1
ATOM 710 C C . LEU A 1 87 ? 25.303 3.667 -43.864 1.00 73.31 87 LEU A C 1
ATOM 712 O O . LEU A 1 87 ? 24.643 3.807 -44.890 1.00 73.31 87 LEU A O 1
ATOM 716 N N . ARG A 1 88 ? 25.798 2.474 -43.518 1.00 81.00 88 ARG A N 1
ATOM 717 C CA . ARG A 1 88 ? 25.418 1.235 -44.214 1.00 81.00 88 ARG A CA 1
ATOM 718 C C . ARG A 1 88 ? 23.963 0.862 -43.865 1.00 81.00 88 ARG A C 1
ATOM 720 O O . ARG A 1 88 ? 23.614 0.929 -42.683 1.00 81.00 88 ARG A O 1
ATOM 727 N N . PRO A 1 89 ? 23.153 0.362 -44.819 1.00 80.88 89 PRO A N 1
ATOM 728 C CA . PRO A 1 89 ? 21.768 -0.064 -44.561 1.00 80.88 89 PRO A CA 1
ATOM 729 C C . PRO A 1 89 ? 21.627 -1.083 -43.414 1.00 80.88 89 PRO A C 1
ATOM 731 O O . PRO A 1 89 ? 20.685 -1.033 -42.626 1.00 80.88 89 PRO A O 1
ATOM 734 N N . GLU A 1 90 ? 22.603 -1.984 -43.265 1.00 82.19 90 GLU A N 1
ATOM 735 C CA . GLU A 1 90 ? 22.648 -2.962 -42.166 1.00 82.19 90 GLU A CA 1
ATOM 736 C C . GLU A 1 90 ? 22.814 -2.300 -40.785 1.00 82.19 90 GLU A C 1
ATOM 738 O O . GLU A 1 90 ? 22.212 -2.733 -39.798 1.00 82.19 90 GLU A O 1
ATOM 743 N N . THR A 1 91 ? 23.605 -1.226 -40.708 1.00 82.00 91 THR A N 1
ATOM 744 C CA . THR A 1 91 ? 23.843 -0.462 -39.476 1.00 82.00 91 THR A CA 1
ATOM 745 C C . THR A 1 91 ? 22.596 0.318 -39.069 1.00 82.00 91 THR A C 1
ATOM 747 O O . THR A 1 91 ? 22.256 0.357 -37.883 1.00 82.00 91 THR A O 1
ATOM 750 N N . GLU A 1 92 ? 21.884 0.892 -40.042 1.00 82.06 92 GLU A N 1
ATOM 751 C CA . GLU A 1 92 ? 20.622 1.596 -39.809 1.00 82.06 92 GLU A CA 1
ATOM 752 C C . GLU A 1 92 ? 19.557 0.655 -39.230 1.00 82.06 92 GLU A C 1
ATOM 754 O O . GLU A 1 92 ? 18.979 0.951 -38.180 1.00 82.06 92 GLU A O 1
ATOM 759 N N . ALA A 1 93 ? 19.367 -0.522 -39.837 1.00 85.19 93 ALA A N 1
ATOM 760 C CA . ALA A 1 93 ? 18.426 -1.526 -39.344 1.00 85.19 93 ALA A CA 1
ATOM 761 C C . ALA A 1 93 ? 18.746 -1.953 -37.898 1.00 85.19 93 ALA A C 1
ATOM 763 O O . ALA A 1 93 ? 17.857 -2.047 -37.047 1.00 85.19 93 ALA A O 1
ATOM 764 N N . LEU A 1 94 ? 20.027 -2.156 -37.580 1.00 85.00 94 LEU A N 1
ATOM 765 C CA . LEU A 1 94 ? 20.476 -2.537 -36.241 1.00 85.00 94 LEU A CA 1
ATOM 766 C C . LEU A 1 94 ? 20.252 -1.427 -35.198 1.00 85.00 94 LEU A C 1
ATOM 768 O O . LEU A 1 94 ? 19.864 -1.719 -34.059 1.00 85.00 94 LEU A O 1
ATOM 772 N N . LEU A 1 95 ? 20.462 -0.160 -35.560 1.00 84.69 95 LEU A N 1
ATOM 773 C CA . LEU A 1 95 ? 20.154 0.984 -34.695 1.00 84.69 95 LEU A CA 1
ATOM 774 C C . LEU A 1 95 ? 18.653 1.115 -34.453 1.00 84.69 95 LEU A C 1
ATOM 776 O O . LEU A 1 95 ? 18.232 1.260 -33.304 1.00 84.69 95 LEU A O 1
ATOM 780 N N . GLN A 1 96 ? 17.847 0.985 -35.505 1.00 86.56 96 GLN A N 1
ATOM 781 C CA . GLN A 1 96 ? 16.395 1.047 -35.408 1.00 86.56 96 GLN A CA 1
ATOM 782 C C . GLN A 1 96 ? 15.857 -0.068 -34.494 1.00 86.56 96 GLN A C 1
ATOM 784 O O . GLN A 1 96 ? 15.060 0.189 -33.591 1.00 86.56 96 GLN A O 1
ATOM 789 N N . MET A 1 97 ? 16.375 -1.296 -34.620 1.00 86.38 97 MET A N 1
ATOM 790 C CA . MET A 1 97 ? 16.039 -2.401 -33.714 1.00 86.38 97 MET A CA 1
ATOM 791 C C . MET A 1 97 ? 16.410 -2.110 -32.251 1.00 86.38 97 MET A C 1
ATOM 793 O O . MET A 1 97 ? 15.657 -2.450 -31.331 1.00 86.38 97 MET A O 1
ATOM 797 N N . ARG A 1 98 ? 17.572 -1.492 -32.002 1.00 87.06 98 ARG A N 1
ATOM 798 C CA . ARG A 1 98 ? 18.000 -1.099 -30.647 1.00 87.06 98 ARG A CA 1
ATOM 799 C C . ARG A 1 98 ? 17.120 0.014 -30.073 1.00 87.06 98 ARG A C 1
ATOM 801 O O . ARG A 1 98 ? 16.812 -0.029 -28.884 1.00 87.06 98 ARG A O 1
ATOM 808 N N . MET A 1 99 ? 16.674 0.947 -30.908 1.00 86.31 99 MET A N 1
ATOM 809 C CA . MET A 1 99 ? 15.742 2.010 -30.536 1.00 86.31 99 MET A CA 1
ATOM 810 C C . MET A 1 99 ? 14.379 1.470 -30.119 1.00 86.31 99 MET A C 1
ATOM 812 O O . MET A 1 99 ? 13.910 1.775 -29.024 1.00 86.31 99 MET A O 1
ATOM 816 N N . PHE A 1 100 ? 13.781 0.592 -30.928 1.00 88.38 100 PHE A N 1
ATOM 817 C CA . PHE A 1 100 ? 12.512 -0.055 -30.580 1.00 88.38 100 PHE A CA 1
ATOM 818 C C . PHE A 1 100 ? 12.603 -0.840 -29.269 1.00 88.38 100 PHE A C 1
ATOM 820 O O . PHE A 1 100 ? 11.677 -0.839 -28.455 1.00 88.38 100 PHE A O 1
ATOM 827 N N . ARG A 1 101 ? 13.746 -1.490 -29.028 1.00 89.06 101 ARG A N 1
ATOM 828 C CA . ARG A 1 101 ? 14.013 -2.195 -27.773 1.00 89.06 101 ARG A CA 1
ATOM 829 C C . ARG A 1 101 ? 14.005 -1.248 -26.569 1.00 89.06 101 ARG A C 1
ATOM 831 O O . ARG A 1 101 ? 13.375 -1.585 -25.569 1.00 89.06 101 ARG A O 1
ATOM 838 N N . ALA A 1 102 ? 14.670 -0.100 -26.667 1.00 90.50 102 ALA A N 1
ATOM 839 C CA . ALA A 1 102 ? 14.720 0.882 -25.586 1.00 90.50 102 ALA A CA 1
ATOM 840 C C . ALA A 1 102 ? 13.355 1.536 -25.333 1.00 90.50 102 ALA A C 1
ATOM 842 O O . ALA A 1 102 ? 12.899 1.549 -24.193 1.00 90.50 102 ALA A O 1
ATOM 843 N N . GLN A 1 103 ? 12.637 1.936 -26.389 1.00 92.19 103 GLN A N 1
ATOM 844 C CA . GLN A 1 103 ? 11.277 2.484 -26.283 1.00 92.19 103 GLN A CA 1
ATOM 845 C C . GLN A 1 103 ? 10.322 1.526 -25.559 1.00 92.19 103 GLN A C 1
ATOM 847 O O . GLN A 1 103 ? 9.608 1.913 -24.635 1.00 92.19 103 GLN A O 1
ATOM 852 N N . ARG A 1 104 ? 10.340 0.239 -25.926 1.00 93.44 104 ARG A N 1
ATOM 853 C CA . ARG A 1 104 ? 9.517 -0.774 -25.257 1.00 93.44 104 ARG A CA 1
ATOM 854 C C . ARG A 1 104 ? 9.890 -0.930 -23.782 1.00 93.44 104 ARG A C 1
ATOM 856 O O . ARG A 1 104 ? 9.007 -1.049 -22.938 1.00 93.44 104 ARG A O 1
ATOM 863 N N . ASN A 1 105 ? 11.184 -0.950 -23.472 1.00 93.19 105 ASN A N 1
ATOM 864 C CA . ASN A 1 105 ? 11.667 -1.071 -22.098 1.00 93.19 105 ASN A CA 1
ATOM 865 C C . ASN A 1 105 ? 11.285 0.151 -21.245 1.00 93.19 105 ASN A C 1
ATOM 867 O O . ASN A 1 105 ? 10.899 -0.037 -20.095 1.00 93.19 105 ASN A O 1
ATOM 871 N N . PHE A 1 106 ? 11.300 1.357 -21.822 1.00 94.25 106 PHE A N 1
ATOM 872 C CA . PHE A 1 106 ? 10.795 2.586 -21.201 1.00 94.25 106 PHE A CA 1
ATOM 873 C C . PHE A 1 106 ? 9.300 2.512 -20.870 1.00 94.25 106 PHE A C 1
ATOM 875 O O . PHE A 1 106 ? 8.882 2.872 -19.770 1.00 94.25 106 PHE A O 1
ATOM 882 N N . HIS A 1 107 ? 8.478 1.988 -21.781 1.00 94.81 107 HIS A N 1
ATOM 883 C CA . HIS A 1 107 ? 7.060 1.789 -21.481 1.00 94.81 107 HIS A CA 1
ATOM 884 C C . HIS A 1 107 ? 6.853 0.759 -20.368 1.00 94.81 107 HIS A C 1
ATOM 886 O O . HIS A 1 107 ? 6.069 1.001 -19.454 1.00 94.81 107 HIS A O 1
ATOM 892 N N . ILE A 1 108 ? 7.573 -0.367 -20.400 1.00 94.75 108 ILE A N 1
ATOM 893 C CA . ILE A 1 108 ? 7.472 -1.406 -19.363 1.00 94.75 108 ILE A CA 1
ATOM 894 C C . ILE A 1 108 ? 7.849 -0.848 -17.984 1.00 94.75 108 ILE A C 1
ATOM 896 O O . ILE A 1 108 ? 7.107 -1.057 -17.025 1.00 94.75 108 ILE A O 1
ATOM 900 N N . SER A 1 109 ? 8.970 -0.132 -17.863 1.00 95.25 109 SER A N 1
ATOM 901 C CA . SER A 1 109 ? 9.402 0.461 -16.590 1.00 95.25 109 SER A CA 1
ATOM 902 C C . SER A 1 109 ? 8.435 1.547 -16.107 1.00 95.25 109 SER A C 1
ATOM 904 O O . SER A 1 109 ? 8.090 1.569 -14.925 1.00 95.25 109 SER A O 1
ATOM 906 N N . GLY A 1 110 ? 7.933 2.395 -17.010 1.00 95.44 110 GLY A N 1
ATOM 907 C CA . GLY A 1 110 ? 6.949 3.430 -16.691 1.00 95.44 110 GLY A CA 1
ATOM 908 C C . GLY A 1 110 ? 5.627 2.847 -16.193 1.00 95.44 110 GLY A C 1
ATOM 909 O O . GLY A 1 110 ? 5.117 3.256 -15.148 1.00 95.44 110 GLY A O 1
ATOM 910 N N . PHE A 1 111 ? 5.102 1.829 -16.879 1.00 95.88 111 PHE A N 1
ATOM 911 C CA . PHE A 1 111 ? 3.898 1.130 -16.433 1.00 95.88 111 PHE A CA 1
ATOM 912 C C . PHE A 1 111 ? 4.120 0.363 -15.129 1.00 95.88 111 PHE A C 1
ATOM 914 O O . PHE A 1 111 ? 3.209 0.326 -14.305 1.00 95.88 111 PHE A O 1
ATOM 921 N N . ALA A 1 112 ? 5.304 -0.212 -14.895 1.00 95.56 112 ALA A N 1
ATOM 922 C CA . ALA A 1 112 ? 5.618 -0.888 -13.634 1.00 95.56 112 ALA A CA 1
ATOM 923 C C . ALA A 1 112 ? 5.622 0.093 -12.457 1.00 95.56 112 ALA A C 1
ATOM 925 O O . ALA A 1 112 ? 5.016 -0.187 -11.423 1.00 95.56 112 ALA A O 1
ATOM 926 N N . LEU A 1 113 ? 6.241 1.262 -12.639 1.00 95.56 113 LEU A N 1
ATOM 927 C CA . LEU A 1 113 ? 6.263 2.331 -11.644 1.00 95.56 113 LEU A CA 1
ATOM 928 C C . LEU A 1 113 ? 4.849 2.842 -11.332 1.00 95.56 113 LEU A C 1
ATOM 930 O O . LEU A 1 113 ? 4.458 2.927 -10.168 1.00 95.56 113 LEU A O 1
ATOM 934 N N . PHE A 1 114 ? 4.059 3.128 -12.370 1.00 95.31 114 PHE A N 1
ATOM 935 C CA . PHE A 1 114 ? 2.672 3.562 -12.214 1.00 95.31 114 PHE A CA 1
ATOM 936 C C . PHE A 1 114 ? 1.811 2.497 -11.518 1.00 95.31 114 PHE A C 1
ATOM 938 O O . PHE A 1 114 ? 1.101 2.794 -10.557 1.00 95.31 114 PHE A O 1
ATOM 945 N N . SER A 1 115 ? 1.916 1.239 -11.949 1.00 93.19 115 SER A N 1
ATOM 946 C CA . SER A 1 115 ? 1.156 0.125 -11.371 1.00 93.19 115 SER A CA 1
ATOM 947 C C . SER A 1 115 ? 1.523 -0.115 -9.911 1.00 93.19 115 SER A C 1
ATOM 949 O O . SER A 1 115 ? 0.648 -0.427 -9.111 1.00 93.19 115 SER A O 1
ATOM 951 N N . TRP A 1 116 ? 2.788 0.080 -9.528 1.00 94.50 116 TRP A N 1
ATOM 952 C CA . TRP A 1 116 ? 3.212 -0.002 -8.131 1.00 94.50 116 TRP A CA 1
ATOM 953 C C . TRP A 1 116 ? 2.540 1.058 -7.254 1.00 94.50 116 TRP A C 1
ATOM 955 O O . TRP A 1 116 ? 2.077 0.755 -6.151 1.00 94.50 116 TRP A O 1
ATOM 965 N N . PHE A 1 117 ? 2.424 2.289 -7.759 1.00 93.00 117 PHE A N 1
ATOM 966 C CA . PHE A 1 117 ? 1.707 3.360 -7.071 1.00 93.00 117 PHE A CA 1
ATOM 967 C C . PHE A 1 117 ? 0.217 3.029 -6.909 1.00 93.00 117 PHE A C 1
ATOM 969 O O . PHE A 1 117 ? -0.317 3.101 -5.798 1.00 93.00 117 PHE A O 1
ATOM 976 N N . VAL A 1 118 ? -0.434 2.594 -7.993 1.00 92.44 118 VAL A N 1
ATOM 977 C CA . VAL A 1 118 ? -1.840 2.161 -7.974 1.00 92.44 118 VAL A CA 1
ATOM 978 C C . VAL A 1 118 ? -2.040 0.997 -7.004 1.00 92.44 118 VAL A C 1
ATOM 980 O O . VAL A 1 118 ? -2.979 1.010 -6.214 1.00 92.44 118 VAL A O 1
ATOM 983 N N . PHE A 1 119 ? -1.134 0.021 -6.992 1.00 90.94 119 PHE A N 1
ATOM 984 C CA . PHE A 1 119 ? -1.188 -1.123 -6.088 1.00 90.94 119 PHE A CA 1
ATOM 985 C C . PHE A 1 119 ? -1.105 -0.708 -4.614 1.00 90.94 119 PHE A C 1
ATOM 987 O O . PHE A 1 119 ? -1.946 -1.121 -3.814 1.00 90.94 119 PHE A O 1
ATOM 994 N N . LYS A 1 120 ? -0.150 0.163 -4.250 1.00 89.69 120 LYS A N 1
ATOM 995 C CA . LYS A 1 120 ? -0.037 0.708 -2.885 1.00 89.69 120 LYS A CA 1
ATOM 996 C C . LYS A 1 120 ? -1.314 1.443 -2.473 1.00 89.69 120 LYS A C 1
ATOM 998 O O . LYS A 1 120 ? -1.799 1.259 -1.356 1.00 89.69 120 LYS A O 1
ATOM 1003 N N . MET A 1 121 ? -1.864 2.256 -3.375 1.00 90.31 121 MET A N 1
ATOM 1004 C CA . MET A 1 121 ? -3.123 2.958 -3.148 1.00 90.31 121 MET A CA 1
ATOM 1005 C C . MET A 1 121 ? -4.264 1.962 -2.893 1.00 90.31 121 MET A C 1
ATOM 1007 O O . MET A 1 121 ? -4.927 2.050 -1.863 1.00 90.31 121 MET A O 1
ATOM 1011 N N . LEU A 1 122 ? -4.445 0.965 -3.762 1.00 88.75 122 LEU A N 1
ATOM 1012 C CA . LEU A 1 122 ? -5.500 -0.043 -3.633 1.00 88.75 122 LEU A CA 1
ATOM 1013 C C . LEU A 1 122 ? -5.417 -0.822 -2.319 1.00 88.75 122 LEU A C 1
ATOM 1015 O O . LEU A 1 122 ? -6.433 -0.971 -1.643 1.00 88.75 122 LEU A O 1
ATOM 1019 N N . LEU A 1 123 ? -4.228 -1.272 -1.913 1.00 84.94 123 LEU A N 1
ATOM 1020 C CA . LEU A 1 123 ? -4.056 -1.988 -0.645 1.00 84.94 123 LEU A CA 1
ATOM 1021 C C . LEU A 1 123 ? -4.497 -1.148 0.560 1.00 84.94 123 LEU A C 1
ATOM 1023 O O . LEU A 1 123 ? -5.183 -1.659 1.450 1.00 84.94 123 LEU A O 1
ATOM 1027 N N . ASN A 1 124 ? -4.156 0.143 0.573 1.00 84.31 124 ASN A N 1
ATOM 1028 C CA . ASN A 1 124 ? -4.574 1.052 1.637 1.00 84.31 124 ASN A CA 1
ATOM 1029 C C . ASN A 1 124 ? -6.094 1.244 1.650 1.00 84.31 124 ASN A C 1
ATOM 1031 O O . ASN A 1 124 ? -6.707 1.153 2.714 1.00 84.31 124 ASN A O 1
ATOM 1035 N N . LEU A 1 125 ? -6.710 1.447 0.480 1.00 85.50 125 LEU A N 1
ATOM 1036 C CA . LEU A 1 125 ? -8.162 1.593 0.366 1.00 85.50 125 LEU A CA 1
ATOM 1037 C C . LEU A 1 125 ? -8.896 0.329 0.829 1.00 85.50 125 LEU A C 1
ATOM 1039 O O . LEU A 1 125 ? -9.896 0.428 1.535 1.00 85.50 125 LEU A O 1
ATOM 1043 N N . ILE A 1 126 ? -8.403 -0.861 0.479 1.00 84.19 126 ILE A N 1
ATOM 1044 C CA . ILE A 1 126 ? -9.015 -2.130 0.898 1.00 84.19 126 ILE A CA 1
ATOM 1045 C C . ILE A 1 126 ? -8.893 -2.311 2.408 1.00 84.19 126 ILE A C 1
ATOM 1047 O O . ILE A 1 126 ? -9.865 -2.704 3.051 1.00 84.19 126 ILE A O 1
ATOM 1051 N N . SER A 1 127 ? -7.727 -2.002 2.982 1.00 81.44 127 SER A N 1
ATOM 1052 C CA . SER A 1 127 ? -7.513 -2.069 4.429 1.00 81.44 127 SER A CA 1
ATOM 1053 C C . SER A 1 127 ? -8.480 -1.146 5.178 1.00 81.44 127 SER A C 1
ATOM 1055 O O . SER A 1 127 ? -9.174 -1.587 6.096 1.00 81.44 127 SER A O 1
ATOM 1057 N N . GLN A 1 128 ? -8.619 0.104 4.722 1.00 84.12 128 GLN A N 1
ATOM 1058 C CA . GLN A 1 128 ? -9.570 1.061 5.290 1.00 84.12 128 GLN A CA 1
ATOM 1059 C C . GLN A 1 128 ? -11.016 0.581 5.129 1.00 84.12 128 GLN A C 1
ATOM 1061 O O . GLN A 1 128 ? -11.759 0.535 6.103 1.00 84.12 128 GLN A O 1
ATOM 1066 N N . ASN A 1 129 ? -11.415 0.142 3.934 1.00 84.50 129 ASN A N 1
ATOM 1067 C CA . ASN A 1 129 ? -12.769 -0.352 3.674 1.00 84.50 129 ASN A CA 1
ATOM 1068 C C . ASN A 1 129 ? -13.109 -1.586 4.537 1.00 84.50 129 ASN A C 1
ATOM 1070 O O . ASN A 1 129 ? -14.206 -1.689 5.084 1.00 84.50 129 ASN A O 1
ATOM 1074 N N . ALA A 1 130 ? -12.155 -2.502 4.735 1.00 81.62 130 ALA A N 1
ATOM 1075 C CA . ALA A 1 130 ? -12.325 -3.653 5.618 1.00 81.62 130 ALA A CA 1
ATOM 1076 C C . ALA A 1 130 ? -12.507 -3.240 7.091 1.00 81.62 130 ALA A C 1
ATOM 1078 O O . ALA A 1 130 ? -13.360 -3.804 7.781 1.00 81.62 130 ALA A O 1
ATOM 1079 N N . GLN A 1 131 ? -11.748 -2.247 7.570 1.00 81.81 131 GLN A N 1
ATOM 1080 C CA . GLN A 1 131 ? -11.902 -1.687 8.918 1.00 81.81 131 GLN A CA 1
ATOM 1081 C C . GLN A 1 131 ? -13.246 -0.969 9.088 1.00 81.81 131 GLN A C 1
ATOM 1083 O O . GLN A 1 131 ? -13.939 -1.207 10.079 1.00 81.81 131 GLN A O 1
ATOM 1088 N N . LEU A 1 132 ? -13.648 -0.153 8.108 1.00 83.75 132 LEU A N 1
ATOM 1089 C CA . LEU A 1 132 ? -14.933 0.545 8.114 1.00 83.75 132 LEU A CA 1
ATOM 1090 C C . LEU A 1 132 ? -16.104 -0.444 8.144 1.00 83.75 132 LEU A C 1
ATOM 1092 O O . LEU A 1 132 ? -16.988 -0.293 8.983 1.00 83.75 132 LEU A O 1
ATOM 1096 N N . LYS A 1 133 ? -16.093 -1.493 7.308 1.00 82.88 133 LYS A N 1
ATOM 1097 C CA . LYS A 1 133 ? -17.143 -2.527 7.330 1.00 82.88 133 LYS A CA 1
ATOM 1098 C C . LYS A 1 133 ? -17.207 -3.272 8.661 1.00 82.88 133 LYS A C 1
ATOM 1100 O O . LYS A 1 133 ? -18.298 -3.496 9.176 1.00 82.88 133 LYS A O 1
ATOM 1105 N N . ALA A 1 134 ? -16.060 -3.629 9.240 1.00 80.94 134 ALA A N 1
ATOM 1106 C CA . ALA A 1 134 ? -16.024 -4.293 10.542 1.00 80.94 134 ALA A CA 1
ATOM 1107 C C . ALA A 1 134 ? -16.568 -3.393 11.668 1.00 80.94 134 ALA A C 1
ATOM 1109 O O . ALA A 1 134 ? -17.307 -3.867 12.530 1.00 80.94 134 ALA A O 1
ATOM 1110 N N . SER A 1 135 ? -16.237 -2.098 11.639 1.00 83.25 135 SER A N 1
ATOM 1111 C CA . SER A 1 135 ? -16.768 -1.102 12.576 1.00 83.25 135 SER A CA 1
ATOM 1112 C C . SER A 1 135 ? -18.278 -0.922 12.405 1.00 83.25 135 SER A C 1
ATOM 1114 O O . SER A 1 135 ? -19.022 -0.997 13.378 1.00 83.25 135 SER A O 1
ATOM 1116 N N . GLN A 1 136 ? -18.757 -0.804 11.163 1.00 84.62 136 GLN A N 1
ATOM 1117 C CA . GLN A 1 136 ? -20.181 -0.684 10.852 1.00 84.62 136 GLN A CA 1
ATOM 1118 C C . GLN A 1 136 ? -20.982 -1.900 11.339 1.00 84.62 136 GLN A C 1
ATOM 1120 O O . GLN A 1 136 ? -22.045 -1.731 11.934 1.00 84.62 136 GLN A O 1
ATOM 1125 N N . GLU A 1 137 ? -20.486 -3.123 11.131 1.00 86.50 137 GLU A N 1
ATOM 1126 C CA . GLU A 1 137 ? -21.127 -4.336 11.654 1.00 86.50 137 GLU A CA 1
ATOM 1127 C C . GLU A 1 137 ? -21.180 -4.344 13.188 1.00 86.50 137 GLU A C 1
ATOM 1129 O O . GLU A 1 137 ? -22.192 -4.751 13.762 1.00 86.50 137 GLU A O 1
ATOM 1134 N N . ALA A 1 138 ? -20.124 -3.878 13.861 1.00 84.69 138 ALA A N 1
ATOM 1135 C CA . ALA A 1 138 ? -20.100 -3.760 15.316 1.00 84.69 138 ALA A CA 1
ATOM 1136 C C . ALA A 1 138 ? -21.098 -2.703 15.818 1.00 84.69 138 ALA A C 1
ATOM 1138 O O . ALA A 1 138 ? -21.881 -2.996 16.721 1.00 84.69 138 ALA A O 1
ATOM 1139 N N . SER A 1 139 ? -21.142 -1.520 15.198 1.00 85.56 139 SER A N 1
ATOM 1140 C CA . SER A 1 139 ? -22.103 -0.462 15.531 1.00 85.56 139 SER A CA 1
ATOM 1141 C C . SER A 1 139 ? -23.546 -0.894 15.276 1.00 85.56 139 SER A C 1
ATOM 1143 O O . SER A 1 139 ? -24.410 -0.652 16.113 1.00 85.56 139 SER A O 1
ATOM 1145 N N . LEU A 1 140 ? -23.822 -1.595 14.170 1.00 89.31 140 LEU A N 1
ATOM 1146 C CA . LEU A 1 140 ? -25.150 -2.150 13.896 1.00 89.31 140 LEU A CA 1
ATOM 1147 C C . LEU A 1 140 ? -25.550 -3.205 14.932 1.00 89.31 140 LEU A C 1
ATOM 1149 O O . LEU A 1 140 ? -26.708 -3.234 15.344 1.00 89.31 140 LEU A O 1
ATOM 1153 N N . LYS A 1 141 ? -24.619 -4.059 15.374 1.00 88.62 141 LYS A N 1
ATOM 1154 C CA . LYS A 1 141 ? -24.879 -5.021 16.457 1.00 88.62 141 LYS A CA 1
ATOM 1155 C C . LYS A 1 141 ? -25.174 -4.315 17.778 1.00 88.62 141 LYS A C 1
ATOM 1157 O O . LYS A 1 141 ? -26.145 -4.683 18.424 1.00 88.62 141 LYS A O 1
ATOM 1162 N N . GLN A 1 142 ? -24.398 -3.291 18.135 1.00 87.00 142 GLN A N 1
ATOM 1163 C CA . GLN A 1 142 ? -24.614 -2.495 19.349 1.00 87.00 142 GLN A CA 1
ATOM 1164 C C . GLN A 1 142 ? -25.951 -1.748 19.322 1.00 87.00 142 GLN A C 1
ATOM 1166 O O . GLN A 1 142 ? -26.686 -1.770 20.306 1.00 87.00 142 GLN A O 1
ATOM 1171 N N . ALA A 1 143 ? -26.300 -1.136 18.188 1.00 87.25 143 ALA A N 1
ATOM 1172 C CA . ALA A 1 143 ? -27.584 -0.473 18.009 1.00 87.25 143 ALA A CA 1
ATOM 1173 C C . ALA A 1 143 ? -28.738 -1.474 18.138 1.00 87.25 143 ALA A C 1
ATOM 1175 O O . ALA A 1 143 ? -29.658 -1.234 18.910 1.00 87.25 143 ALA A O 1
ATOM 1176 N N . LYS A 1 144 ? -28.655 -2.634 17.469 1.00 89.31 144 LYS A N 1
ATOM 1177 C CA . LYS A 1 144 ? -29.668 -3.695 17.585 1.00 89.31 144 LYS A CA 1
ATOM 1178 C C . LYS A 1 144 ? -29.800 -4.218 19.010 1.00 89.31 144 LYS A C 1
ATOM 1180 O O . LYS A 1 144 ? -30.923 -4.336 19.479 1.00 89.31 144 LYS A O 1
ATOM 1185 N N . SER A 1 145 ? -28.697 -4.484 19.713 1.00 85.50 145 SER A N 1
ATOM 1186 C CA . SER A 1 145 ? -28.757 -4.935 21.107 1.00 85.50 145 SER A CA 1
ATOM 1187 C C . SER A 1 145 ? -29.337 -3.864 22.030 1.00 85.50 145 SER A C 1
ATOM 1189 O O . SER A 1 145 ? -30.141 -4.185 22.894 1.00 85.50 145 SER A O 1
ATOM 1191 N N . ALA A 1 146 ? -28.988 -2.589 21.831 1.00 83.69 146 ALA A N 1
ATOM 1192 C CA . ALA A 1 146 ? -29.550 -1.489 22.609 1.00 83.69 146 ALA A CA 1
ATOM 1193 C C . ALA A 1 146 ? -31.049 -1.308 22.328 1.00 83.69 146 ALA A C 1
ATOM 1195 O O . ALA A 1 146 ? -31.828 -1.121 23.258 1.00 83.69 146 ALA A O 1
ATOM 1196 N N . THR A 1 147 ? -31.472 -1.423 21.064 1.00 86.50 147 THR A N 1
ATOM 1197 C CA . THR A 1 147 ? -32.889 -1.408 20.685 1.00 86.50 147 THR A CA 1
ATOM 1198 C C . THR A 1 147 ? -33.627 -2.621 21.237 1.00 86.50 147 THR A C 1
ATOM 1200 O O . THR A 1 147 ? -34.746 -2.463 21.698 1.00 86.50 147 THR A O 1
ATOM 1203 N N . GLU A 1 148 ? -33.026 -3.811 21.252 1.00 83.94 148 GLU A N 1
ATOM 1204 C CA . GLU A 1 148 ? -33.640 -5.014 21.823 1.00 83.94 148 GLU A CA 1
ATOM 1205 C C . GLU A 1 148 ? -33.800 -4.897 23.345 1.00 83.94 148 GLU A C 1
ATOM 1207 O O . GLU A 1 148 ? -34.855 -5.241 23.872 1.00 83.94 148 GLU A O 1
ATOM 1212 N N . VAL A 1 149 ? -32.805 -4.351 24.053 1.00 81.44 149 VAL A N 1
ATOM 1213 C CA . VAL A 1 149 ? -32.905 -4.043 25.490 1.00 81.44 149 VAL A CA 1
ATOM 1214 C C . VAL A 1 149 ? -33.983 -2.989 25.739 1.00 81.44 149 VAL A C 1
ATOM 1216 O O . VAL A 1 149 ? -34.859 -3.205 26.572 1.00 81.44 149 VAL A O 1
ATOM 1219 N N . ALA A 1 150 ? -33.986 -1.890 24.982 1.00 80.94 150 ALA A N 1
ATOM 1220 C CA . ALA A 1 150 ? -35.018 -0.862 25.088 1.00 80.94 150 ALA A CA 1
ATOM 1221 C C . ALA A 1 150 ? -36.413 -1.422 24.772 1.00 80.94 150 ALA A C 1
ATOM 1223 O O . ALA A 1 150 ? -37.374 -1.109 25.462 1.00 80.94 150 ALA A O 1
ATOM 1224 N N . GLN A 1 151 ? -36.536 -2.297 23.773 1.00 80.12 151 GLN A N 1
ATOM 1225 C CA . GLN A 1 151 ? -37.799 -2.922 23.399 1.00 80.12 151 GLN A CA 1
ATOM 1226 C C . GLN A 1 151 ? -38.265 -3.941 24.445 1.00 80.12 151 GLN A C 1
ATOM 1228 O O . GLN A 1 151 ? -39.463 -4.017 24.682 1.00 80.12 151 GLN A O 1
ATOM 1233 N N . LYS A 1 152 ? -37.360 -4.685 25.097 1.00 77.06 152 LYS A N 1
ATOM 1234 C CA . LYS A 1 152 ? -37.691 -5.550 26.245 1.00 77.06 152 LYS A CA 1
ATOM 1235 C C . LYS A 1 152 ? -38.159 -4.731 27.450 1.00 77.06 152 LYS A C 1
ATOM 1237 O O . LYS A 1 152 ? -39.173 -5.076 28.042 1.00 77.06 152 LYS A O 1
ATOM 1242 N N . LEU A 1 153 ? -37.491 -3.614 27.748 1.00 72.56 153 LEU A N 1
ATOM 1243 C CA . LEU A 1 153 ? -37.911 -2.681 28.800 1.00 72.56 153 LEU A CA 1
ATOM 1244 C C . LEU A 1 153 ? -39.277 -2.041 28.496 1.00 72.56 153 LEU A C 1
ATOM 1246 O O . LEU A 1 153 ? -40.102 -1.906 29.391 1.00 72.56 153 LEU A O 1
ATOM 1250 N N . LEU A 1 154 ? -39.538 -1.675 27.236 1.00 76.12 154 LEU A N 1
ATOM 1251 C CA . LEU A 1 154 ? -40.797 -1.049 26.810 1.00 76.12 154 LEU A CA 1
ATOM 1252 C C . LEU A 1 154 ? -41.960 -2.040 26.659 1.00 76.12 154 LEU A C 1
ATOM 1254 O O . LEU A 1 154 ? -43.109 -1.644 26.830 1.00 76.12 154 LEU A O 1
ATOM 1258 N N . LYS A 1 155 ? -41.689 -3.305 26.311 1.00 71.75 155 LYS A N 1
ATOM 1259 C CA . LYS A 1 155 ? -42.724 -4.344 26.166 1.00 71.75 155 LYS A CA 1
ATOM 1260 C C . LYS A 1 155 ? -43.201 -4.926 27.496 1.00 71.75 155 LYS A C 1
ATOM 1262 O O . LYS A 1 155 ? -44.206 -5.622 27.479 1.00 71.75 155 LYS A O 1
ATOM 1267 N N . GLY A 1 156 ? -42.542 -4.613 28.613 1.00 53.06 156 GLY A N 1
ATOM 1268 C CA . GLY A 1 156 ? -43.055 -4.935 29.945 1.00 53.06 156 GLY A CA 1
ATOM 1269 C C . GLY A 1 156 ? -43.264 -6.432 30.186 1.00 53.06 156 GLY A C 1
ATOM 1270 O O . GLY A 1 156 ? -44.292 -6.804 30.740 1.00 53.06 156 GLY A O 1
ATOM 1271 N N . ASP A 1 157 ? -42.317 -7.279 29.770 1.00 47.28 157 ASP A N 1
ATOM 1272 C CA . ASP A 1 157 ? -42.362 -8.7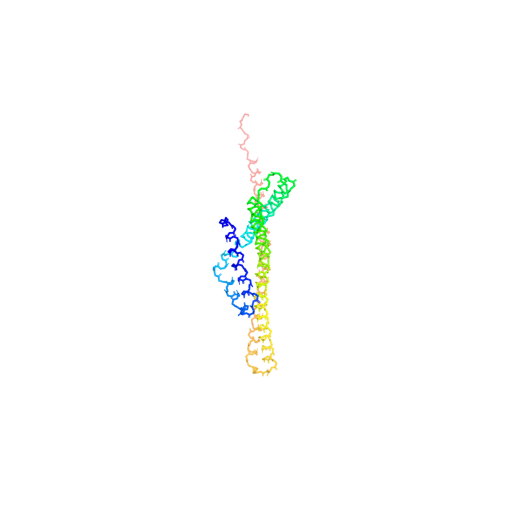09 30.099 1.00 47.28 157 ASP A CA 1
ATOM 1273 C C . ASP A 1 157 ? -41.754 -8.939 31.498 1.00 47.28 157 ASP A C 1
ATOM 1275 O O . ASP A 1 157 ? -40.539 -8.932 31.696 1.00 47.28 157 ASP A O 1
ATOM 1279 N N . ASP A 1 158 ? -42.673 -9.084 32.452 1.00 48.00 158 ASP A N 1
ATOM 1280 C CA . ASP A 1 158 ? -42.585 -9.558 33.834 1.00 48.00 158 ASP A CA 1
ATOM 1281 C C . ASP A 1 158 ? -41.679 -8.846 34.862 1.00 48.00 158 ASP A C 1
ATOM 1283 O O . ASP A 1 158 ? -40.521 -9.169 35.136 1.00 48.00 158 ASP A O 1
ATOM 1287 N N . ASP A 1 159 ? -42.389 -7.973 35.572 1.00 55.78 159 ASP A N 1
ATOM 1288 C CA . ASP A 1 159 ? -42.227 -7.214 36.813 1.00 55.78 159 ASP A CA 1
ATOM 1289 C C . ASP A 1 159 ? -41.626 -7.950 38.049 1.00 55.78 159 ASP A C 1
ATOM 1291 O O . ASP A 1 159 ? -41.832 -7.537 39.191 1.00 55.78 159 ASP A O 1
ATOM 1295 N N . SER A 1 160 ? -40.867 -9.039 37.873 1.00 55.94 160 SER A N 1
ATOM 1296 C CA . SER A 1 160 ? -40.302 -9.840 38.978 1.00 55.94 160 SER A CA 1
ATOM 1297 C C . SER A 1 160 ? -38.770 -9.903 39.024 1.00 55.94 160 SER A C 1
ATOM 1299 O O . SER A 1 160 ? -38.204 -10.014 40.115 1.00 55.94 160 SER A O 1
ATOM 1301 N N . SER A 1 161 ? -38.075 -9.799 37.886 1.00 54.94 161 SER A N 1
ATOM 1302 C CA . SER A 1 161 ? -36.603 -9.805 37.835 1.00 54.94 161 SER A CA 1
ATOM 1303 C C . SER A 1 161 ? -36.028 -8.401 38.022 1.00 54.94 161 SER A C 1
ATOM 1305 O O . SER A 1 161 ? -35.143 -8.210 38.855 1.00 54.94 161 SER A O 1
ATOM 1307 N N . SER A 1 162 ? -36.601 -7.394 37.356 1.00 57.22 162 SER A N 1
ATOM 1308 C CA . SER A 1 162 ? -36.149 -6.002 37.458 1.00 57.22 162 SER A CA 1
ATOM 1309 C C . SER A 1 162 ? -36.364 -5.408 38.852 1.00 57.22 162 SER A C 1
ATOM 1311 O O . SER A 1 162 ? -35.485 -4.711 39.344 1.00 57.22 162 SER A O 1
ATOM 1313 N N . LYS A 1 163 ? -37.459 -5.741 39.556 1.00 58.88 163 LYS A N 1
ATOM 1314 C CA . LYS A 1 163 ? -37.640 -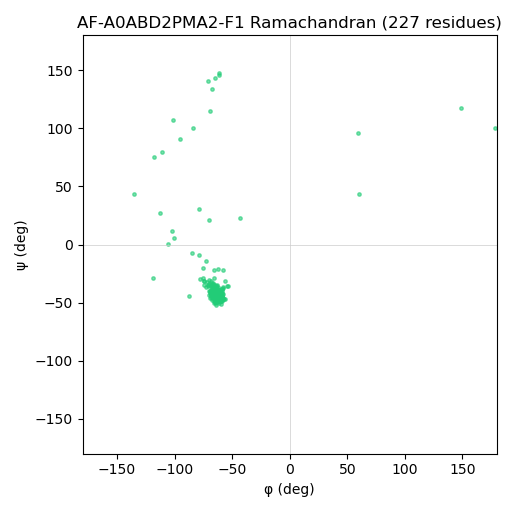5.339 40.967 1.00 58.88 163 LYS A CA 1
ATOM 1315 C C . LYS A 1 163 ? -36.577 -5.945 41.885 1.00 58.88 163 LYS A C 1
ATOM 1317 O O . LYS A 1 163 ? -36.099 -5.263 42.782 1.00 58.88 163 LYS A O 1
ATOM 1322 N N . LYS A 1 164 ? -36.167 -7.198 41.649 1.00 64.62 164 LYS A N 1
ATOM 1323 C CA . LYS A 1 164 ? -35.095 -7.846 42.424 1.00 64.62 164 LYS A CA 1
ATOM 1324 C C . LYS A 1 164 ? -33.734 -7.228 42.128 1.00 64.62 164 LYS A C 1
ATOM 1326 O O . LYS A 1 164 ? -32.965 -7.001 43.054 1.00 64.62 164 LYS A O 1
ATOM 1331 N N . GLU A 1 165 ? -33.435 -6.928 40.868 1.00 67.38 165 GLU A N 1
ATOM 1332 C CA . GLU A 1 165 ? -32.190 -6.244 40.511 1.00 67.38 165 GLU A CA 1
ATOM 1333 C C . GLU A 1 165 ? -32.136 -4.836 41.107 1.00 67.38 165 GLU A C 1
ATOM 1335 O O . GLU A 1 165 ? -31.126 -4.492 41.717 1.00 67.38 165 GLU A O 1
ATOM 1340 N N . ILE A 1 166 ? -33.233 -4.076 41.045 1.00 71.25 166 ILE A N 1
ATOM 1341 C CA . ILE A 1 166 ? -33.346 -2.755 41.679 1.00 71.25 166 ILE A CA 1
ATOM 1342 C C . ILE A 1 166 ? -33.153 -2.859 43.201 1.00 71.25 166 ILE A C 1
ATOM 1344 O O . ILE A 1 166 ? -32.302 -2.158 43.738 1.00 71.25 166 ILE A O 1
ATOM 1348 N N . ASP A 1 167 ? -33.827 -3.791 43.882 1.00 73.50 167 ASP A N 1
ATOM 1349 C CA . ASP A 1 167 ? -33.709 -3.976 45.340 1.00 73.50 167 ASP A CA 1
ATOM 1350 C C . ASP A 1 167 ? -32.293 -4.433 45.762 1.00 73.50 167 ASP A C 1
ATOM 1352 O O . ASP A 1 167 ? -31.757 -4.024 46.794 1.00 73.50 167 ASP A O 1
ATOM 1356 N N . THR A 1 168 ? -31.624 -5.252 44.939 1.00 77.44 168 THR A N 1
ATOM 1357 C CA . THR A 1 168 ? -30.222 -5.645 45.187 1.00 77.44 168 THR A CA 1
ATOM 1358 C C . THR A 1 168 ? -29.229 -4.515 44.922 1.00 77.44 168 THR A C 1
ATOM 1360 O O . THR A 1 168 ? -28.240 -4.397 45.649 1.00 77.44 168 THR A O 1
ATOM 1363 N N . LEU A 1 169 ? -29.473 -3.682 43.907 1.00 78.56 169 LEU A N 1
ATOM 1364 C CA . LEU A 1 169 ? -28.676 -2.491 43.616 1.00 78.56 169 LEU A CA 1
ATOM 1365 C C . LEU A 1 169 ? -28.840 -1.447 44.722 1.00 78.56 169 LEU A C 1
ATOM 1367 O O . LEU A 1 169 ? -27.843 -0.873 45.151 1.00 78.56 169 LEU A O 1
ATOM 1371 N N . GLU A 1 170 ? -30.052 -1.266 45.242 1.00 78.94 170 GLU A N 1
ATOM 1372 C CA . GLU A 1 170 ? -30.352 -0.347 46.340 1.00 78.94 170 GLU A CA 1
ATOM 1373 C C . GLU A 1 170 ? -29.678 -0.789 47.648 1.00 78.94 170 GLU A C 1
ATOM 1375 O O . GLU A 1 170 ? -28.996 0.010 48.292 1.00 78.94 170 GLU A O 1
ATOM 1380 N N . LYS A 1 171 ? -29.721 -2.089 47.979 1.00 83.44 171 LYS A N 1
ATOM 1381 C CA . LYS A 1 171 ? -28.972 -2.655 49.120 1.00 83.44 171 LYS A CA 1
ATOM 1382 C C . LYS A 1 171 ? -27.459 -2.495 48.980 1.00 83.44 171 LYS A C 1
ATOM 1384 O O . LYS A 1 171 ? -26.786 -2.170 49.957 1.00 83.44 171 LYS A O 1
ATOM 1389 N N . LYS A 1 172 ? -26.907 -2.708 47.780 1.00 81.12 172 LYS A N 1
ATOM 1390 C CA . LYS A 1 172 ? -25.475 -2.482 47.520 1.00 81.12 172 LYS A CA 1
ATOM 1391 C C . LYS A 1 172 ? -25.113 -1.011 47.669 1.00 81.12 172 LYS A C 1
ATOM 1393 O O . LYS A 1 172 ? -24.120 -0.712 48.317 1.00 81.12 172 LYS A O 1
ATOM 1398 N N . LEU A 1 173 ? -25.935 -0.106 47.143 1.00 81.69 173 LEU A N 1
ATOM 1399 C CA . LEU A 1 173 ? -25.725 1.334 47.259 1.00 81.69 173 LEU A CA 1
ATOM 1400 C C . LEU A 1 173 ? -25.759 1.777 48.727 1.00 81.69 173 LEU A C 1
ATOM 1402 O O . LEU A 1 173 ? -24.871 2.505 49.161 1.00 81.69 173 LEU A O 1
ATOM 1406 N N . GLN A 1 174 ? -26.703 1.265 49.520 1.00 85.44 174 GLN A N 1
ATOM 1407 C CA . GLN A 1 174 ? -26.781 1.542 50.954 1.00 85.44 174 GLN A CA 1
ATOM 1408 C C . GLN A 1 174 ? -25.571 0.985 51.727 1.00 85.44 174 GLN A C 1
ATOM 1410 O O . GLN A 1 174 ? -25.020 1.680 52.581 1.00 85.44 174 GLN A O 1
ATOM 1415 N N . SER A 1 175 ? -25.112 -0.229 51.400 1.00 83.94 175 SER A N 1
ATOM 1416 C CA . SER A 1 175 ? -23.903 -0.827 51.990 1.00 83.94 175 SER A CA 1
ATOM 1417 C C . SER A 1 175 ? -22.649 -0.022 51.649 1.00 83.94 175 SER A C 1
ATOM 1419 O O . SER A 1 175 ? -21.873 0.317 52.538 1.00 83.94 175 SER A O 1
ATOM 1421 N N . THR A 1 176 ? -22.468 0.344 50.378 1.00 82.62 176 THR A N 1
ATOM 1422 C CA . THR A 1 176 ? -21.330 1.154 49.923 1.00 82.62 176 THR A CA 1
ATOM 1423 C C . THR A 1 176 ? -21.362 2.556 50.531 1.00 82.62 176 THR A C 1
ATOM 1425 O O . THR A 1 176 ? -20.318 3.080 50.911 1.00 82.62 176 THR A O 1
ATOM 1428 N N . GLN A 1 177 ? -22.543 3.155 50.697 1.00 85.31 177 GLN A N 1
ATOM 1429 C CA . GLN A 1 177 ? -22.689 4.435 51.387 1.00 85.31 177 GLN A CA 1
ATOM 1430 C C . GLN A 1 177 ? -22.297 4.322 52.869 1.00 85.31 177 GLN A C 1
ATOM 1432 O O . GLN A 1 177 ? -21.589 5.183 53.389 1.00 85.31 177 GLN A O 1
ATOM 1437 N N . GLN A 1 178 ? -22.689 3.235 53.540 1.00 89.00 178 GLN A N 1
ATOM 1438 C CA . GLN A 1 178 ? -22.315 2.981 54.9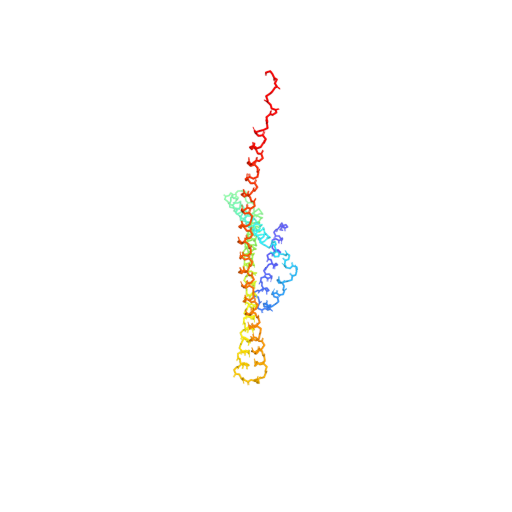30 1.00 89.00 178 GLN A CA 1
ATOM 1439 C C . GLN A 1 178 ? -20.806 2.727 55.091 1.00 89.00 178 GLN A C 1
ATOM 1441 O O . GLN A 1 178 ? -20.206 3.200 56.058 1.00 89.00 178 GLN A O 1
ATOM 1446 N N . GLU A 1 179 ? -20.180 2.010 54.156 1.00 86.69 179 GLU A N 1
ATOM 1447 C CA . GLU A 1 179 ? -18.725 1.817 54.108 1.00 86.69 179 GLU A CA 1
ATOM 1448 C C . GLU A 1 179 ? -17.985 3.135 53.870 1.00 86.69 179 GLU A C 1
ATOM 1450 O O . GLU A 1 179 ? -17.003 3.414 54.556 1.00 86.69 179 GLU A O 1
ATOM 1455 N N . LEU A 1 180 ? -18.489 3.984 52.969 1.00 84.50 180 LEU A N 1
ATOM 1456 C CA . LEU A 1 180 ? -17.932 5.311 52.715 1.00 84.50 180 LEU A CA 1
ATOM 1457 C C . LEU A 1 180 ? -17.989 6.194 53.970 1.00 84.50 180 LEU A C 1
ATOM 1459 O O . LEU A 1 180 ? -17.015 6.875 54.291 1.00 84.50 180 LEU A O 1
ATOM 1463 N N . ASP A 1 181 ? -19.105 6.176 54.700 1.00 88.88 181 ASP A N 1
ATOM 1464 C CA . ASP A 1 181 ? -19.262 6.965 55.924 1.00 88.88 181 ASP A CA 1
ATOM 1465 C C . ASP A 1 181 ? -18.389 6.440 57.073 1.00 88.88 181 ASP A C 1
ATOM 1467 O O . ASP A 1 181 ? -17.862 7.235 57.856 1.00 88.88 181 ASP A O 1
ATOM 1471 N N . ARG A 1 182 ? -18.175 5.119 57.161 1.00 89.94 182 ARG A N 1
ATOM 1472 C CA . ARG A 1 182 ? -17.195 4.526 58.089 1.00 89.94 182 ARG A CA 1
ATOM 1473 C C . ARG A 1 182 ? -15.771 4.937 57.724 1.00 89.94 182 ARG A C 1
ATOM 1475 O O . ARG A 1 182 ? -15.079 5.487 58.571 1.00 89.94 182 ARG A O 1
ATOM 1482 N N . ALA A 1 183 ? -15.383 4.796 56.457 1.00 85.56 183 ALA A N 1
ATOM 1483 C CA . ALA A 1 183 ? -14.061 5.190 55.978 1.00 85.56 183 ALA A CA 1
ATOM 1484 C C . ALA A 1 183 ? -13.777 6.685 56.217 1.00 85.56 183 ALA A C 1
ATOM 1486 O O . ALA A 1 183 ? -12.675 7.051 56.618 1.00 85.56 183 ALA A O 1
ATOM 1487 N N . LYS A 1 184 ? -14.773 7.566 56.043 1.00 88.81 184 LYS A N 1
ATOM 1488 C CA . LYS A 1 184 ? -14.639 8.996 56.373 1.00 88.81 184 LYS A CA 1
ATOM 1489 C C . LYS A 1 184 ? -14.392 9.238 57.864 1.00 88.81 184 LYS A C 1
ATOM 1491 O O . LYS A 1 184 ? -13.534 10.053 58.202 1.00 88.81 184 LYS A O 1
ATOM 1496 N N . LYS A 1 185 ? -15.111 8.538 58.749 1.00 91.69 185 LYS A N 1
ATOM 1497 C CA . LYS A 1 185 ? -14.900 8.625 60.206 1.00 91.69 185 LYS A CA 1
ATOM 1498 C C . LYS A 1 185 ? -13.531 8.089 60.618 1.00 91.69 185 LYS A C 1
ATOM 1500 O O . LYS A 1 185 ? -12.883 8.691 61.474 1.00 91.69 185 LYS A O 1
ATOM 1505 N N . ASP A 1 186 ? -13.072 7.012 59.990 1.00 89.69 186 ASP A N 1
ATOM 1506 C CA . ASP A 1 186 ? -11.746 6.447 60.237 1.00 89.69 186 ASP A CA 1
ATOM 1507 C C . ASP A 1 186 ? -10.650 7.431 59.816 1.00 89.69 186 ASP A C 1
ATOM 1509 O O . ASP A 1 186 ? -9.746 7.707 60.600 1.00 89.69 186 ASP A O 1
ATOM 1513 N N . VAL A 1 187 ? -10.777 8.067 58.645 1.00 90.06 187 VAL A N 1
ATOM 1514 C CA . VAL A 1 187 ? -9.851 9.122 58.193 1.00 90.06 187 VAL A CA 1
ATOM 1515 C C . VAL A 1 187 ? -9.834 10.311 59.156 1.00 90.06 187 VAL A C 1
ATOM 1517 O O . VAL A 1 187 ? -8.761 10.813 59.494 1.00 90.06 187 VAL A O 1
ATOM 1520 N N . GLU A 1 188 ? -10.995 10.764 59.636 1.00 90.94 188 GLU A N 1
ATOM 1521 C CA . GLU A 1 188 ? -11.061 11.853 60.619 1.00 90.94 188 GLU A CA 1
ATOM 1522 C C . GLU A 1 188 ? -10.387 11.462 61.945 1.00 90.94 188 GLU A C 1
ATOM 1524 O O . GLU A 1 188 ? -9.668 12.262 62.549 1.00 90.94 188 GLU A O 1
ATOM 1529 N N . THR A 1 189 ? -10.576 10.216 62.377 1.00 91.12 189 THR A N 1
ATOM 1530 C CA . THR A 1 189 ? -9.979 9.679 63.605 1.00 91.12 189 THR A CA 1
ATOM 1531 C C . THR A 1 189 ? -8.464 9.545 63.465 1.00 91.12 189 THR A C 1
ATOM 1533 O O . THR A 1 189 ? -7.733 10.014 64.337 1.00 91.12 189 THR A O 1
ATOM 1536 N N . MET A 1 190 ? -7.974 9.008 62.343 1.00 86.50 190 MET A N 1
ATOM 1537 C CA . MET A 1 190 ? -6.543 8.921 62.031 1.00 86.50 190 MET A CA 1
ATOM 1538 C C . MET A 1 190 ? -5.895 10.305 61.947 1.00 86.50 190 MET A C 1
ATOM 1540 O O . MET A 1 190 ? -4.780 10.493 62.430 1.00 86.50 190 MET A O 1
ATOM 1544 N N . LYS A 1 191 ? -6.601 11.303 61.400 1.00 91.25 191 LYS A N 1
ATOM 1545 C CA . LYS A 1 191 ? -6.125 12.691 61.383 1.00 91.25 191 LYS A CA 1
ATOM 1546 C C . LYS A 1 191 ? -5.965 13.245 62.802 1.00 91.25 191 LYS A C 1
ATOM 1548 O O . LYS A 1 191 ? -4.901 13.769 63.123 1.00 91.25 191 LYS A O 1
ATOM 1553 N N . LYS A 1 192 ? -6.971 13.075 63.670 1.00 93.00 192 LYS A N 1
ATOM 1554 C CA . LYS A 1 192 ? -6.895 13.498 65.084 1.00 93.00 192 LYS A CA 1
ATOM 1555 C C . LYS A 1 192 ? -5.756 12.797 65.826 1.00 93.00 192 LYS A C 1
ATOM 1557 O O . LYS A 1 192 ? -5.005 13.458 66.538 1.00 93.00 192 LYS A O 1
ATOM 1562 N N . GLN A 1 193 ? -5.586 11.491 65.616 1.00 90.62 193 GLN A N 1
ATOM 1563 C CA . GLN A 1 193 ? -4.484 10.720 66.199 1.00 90.62 193 GLN A CA 1
ATOM 1564 C C . GLN A 1 193 ? -3.114 11.212 65.709 1.00 90.62 193 GLN A C 1
ATOM 1566 O O . GLN A 1 193 ? -2.206 11.382 66.517 1.00 90.62 193 GLN A O 1
ATOM 1571 N N . SER A 1 194 ? -2.966 11.515 64.416 1.00 88.50 194 SER A N 1
ATOM 1572 C CA . SER A 1 194 ? -1.728 12.071 63.853 1.00 88.50 194 SER A CA 1
ATOM 1573 C C . SER A 1 194 ? -1.408 13.461 64.408 1.00 88.50 194 SER A C 1
ATOM 1575 O O . SER A 1 194 ? -0.246 13.768 64.680 1.00 88.50 194 SER A O 1
ATOM 1577 N N . GLU A 1 195 ? -2.417 14.316 64.591 1.00 90.19 195 GLU A N 1
ATOM 1578 C CA . GLU A 1 195 ? -2.250 15.643 65.195 1.00 90.19 195 GLU A CA 1
ATOM 1579 C C . GLU A 1 195 ? -1.849 15.543 66.673 1.00 90.19 195 GLU A C 1
ATOM 1581 O O . GLU A 1 195 ? -0.974 16.283 67.124 1.00 90.19 195 GLU A O 1
ATOM 1586 N N . GLN A 1 196 ? -2.447 14.610 67.421 1.00 93.12 196 GLN A N 1
ATOM 1587 C CA . GLN A 1 196 ? -2.064 14.318 68.805 1.00 93.12 196 GLN A CA 1
ATOM 1588 C C . GLN A 1 196 ? -0.634 13.777 68.894 1.00 93.12 196 GLN A C 1
ATOM 1590 O O . GLN A 1 196 ? 0.161 14.305 69.667 1.00 93.12 196 GLN A O 1
ATOM 1595 N N . LEU A 1 197 ? -0.270 12.804 68.054 1.00 89.88 197 LEU A N 1
ATOM 1596 C CA . LEU A 1 197 ? 1.080 12.238 68.017 1.00 89.88 197 LEU A CA 1
ATOM 1597 C C . LEU A 1 197 ? 2.131 13.302 67.682 1.00 89.88 197 LEU A C 1
ATOM 1599 O O . LEU A 1 197 ? 3.195 13.333 68.287 1.00 89.88 197 LEU A O 1
ATOM 1603 N N . THR A 1 198 ? 1.816 14.218 66.763 1.00 90.00 198 THR A N 1
ATOM 1604 C CA . THR A 1 198 ? 2.707 15.331 66.406 1.00 90.00 198 THR A CA 1
ATOM 1605 C C . THR A 1 198 ? 2.927 16.286 67.583 1.00 90.00 198 THR A C 1
ATOM 1607 O O . THR A 1 198 ? 4.024 16.818 67.747 1.00 90.00 198 THR A O 1
ATOM 1610 N N . LYS A 1 199 ? 1.902 16.518 68.414 1.00 93.19 199 LYS A N 1
ATOM 1611 C CA . LYS A 1 199 ? 2.021 17.342 69.628 1.00 93.19 199 LYS A CA 1
ATOM 1612 C C . LYS A 1 199 ? 2.881 16.663 70.691 1.00 93.19 199 LYS A C 1
ATOM 1614 O O . LYS A 1 199 ? 3.764 17.317 71.233 1.00 93.19 199 LYS A O 1
ATOM 1619 N N . GLU A 1 200 ? 2.657 15.375 70.946 1.00 92.25 200 GLU A N 1
ATOM 1620 C CA . GLU A 1 200 ? 3.483 14.601 71.884 1.00 92.25 200 GLU A CA 1
ATOM 1621 C C . GLU A 1 200 ? 4.936 14.508 71.405 1.00 92.25 200 GLU A C 1
ATOM 1623 O O . GLU A 1 200 ? 5.856 14.678 72.197 1.00 92.25 200 GLU A O 1
ATOM 1628 N N . TYR A 1 201 ? 5.158 14.337 70.098 1.00 89.94 201 TYR A N 1
ATOM 1629 C CA . TYR A 1 201 ? 6.501 14.347 69.523 1.00 89.94 201 TYR A CA 1
ATOM 1630 C C . TYR A 1 201 ? 7.210 15.689 69.741 1.00 89.94 201 TYR A C 1
ATOM 1632 O O . TYR A 1 201 ? 8.348 15.703 70.195 1.00 89.94 201 TYR A O 1
ATOM 1640 N N . LYS A 1 202 ? 6.538 16.821 69.473 1.00 92.06 202 LYS A N 1
ATOM 1641 C CA . LYS A 1 202 ? 7.100 18.158 69.745 1.00 92.06 202 LYS A CA 1
ATOM 1642 C C . LYS A 1 202 ? 7.456 18.335 71.218 1.00 92.06 202 LYS A C 1
ATOM 1644 O O . LYS A 1 202 ? 8.558 18.762 71.522 1.00 92.06 202 LYS A O 1
ATOM 1649 N N . ARG A 1 203 ? 6.553 17.940 72.117 1.00 92.44 203 ARG A N 1
ATOM 1650 C CA . ARG A 1 203 ? 6.792 18.004 73.561 1.00 92.44 203 ARG A CA 1
ATOM 1651 C C . ARG A 1 203 ? 8.010 17.177 73.978 1.00 92.44 203 ARG A C 1
ATOM 1653 O O . ARG A 1 203 ? 8.818 17.650 74.762 1.00 92.44 203 ARG A O 1
ATOM 1660 N N . LEU A 1 204 ? 8.154 15.965 73.441 1.00 91.56 204 LEU A N 1
ATOM 1661 C CA . LEU A 1 204 ? 9.290 15.094 73.742 1.00 91.56 204 LEU A CA 1
ATOM 1662 C C . LEU A 1 204 ? 10.616 15.668 73.219 1.00 91.56 204 LEU A C 1
ATOM 1664 O O . LEU A 1 204 ? 11.644 15.514 73.871 1.00 91.56 204 LEU A O 1
ATOM 1668 N N . VAL A 1 205 ? 10.600 16.329 72.056 1.00 90.75 205 VAL A N 1
ATOM 1669 C CA . VAL A 1 205 ? 11.767 17.054 71.529 1.00 90.75 205 VAL A CA 1
ATOM 1670 C C . VAL A 1 205 ? 12.139 18.211 72.456 1.00 90.75 205 VAL A C 1
ATOM 1672 O O . VAL A 1 205 ? 13.293 18.284 72.866 1.00 90.75 205 VAL A O 1
ATOM 1675 N N . ASP A 1 206 ? 11.172 19.038 72.862 1.00 91.19 206 ASP A N 1
ATOM 1676 C CA . ASP A 1 206 ? 11.408 20.156 73.786 1.00 91.19 206 ASP A CA 1
ATOM 1677 C C . ASP A 1 206 ? 11.951 19.667 75.146 1.00 91.19 206 ASP A C 1
ATOM 1679 O O . ASP A 1 206 ? 12.871 20.263 75.711 1.00 91.19 206 ASP A O 1
ATOM 1683 N N . ASP A 1 207 ? 11.409 18.56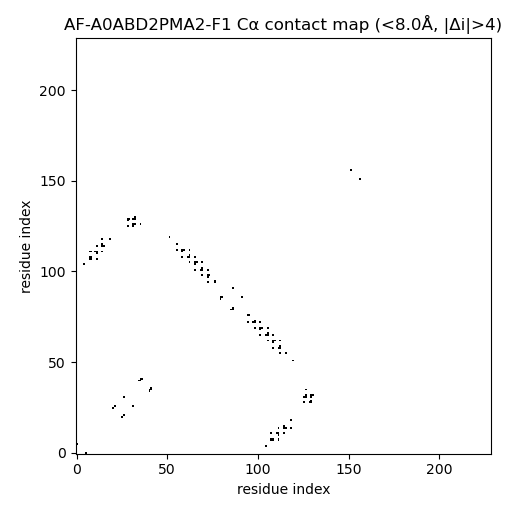4 75.677 1.00 90.56 207 ASP A N 1
ATOM 1684 C CA . ASP A 1 207 ? 11.871 17.954 76.929 1.00 90.56 207 ASP A CA 1
ATOM 1685 C C . ASP A 1 207 ? 13.305 17.407 76.791 1.00 90.56 207 ASP A C 1
ATOM 1687 O O . ASP A 1 207 ? 14.122 17.591 77.697 1.00 90.56 207 ASP A O 1
ATOM 1691 N N . ASN A 1 208 ? 13.644 16.782 75.656 1.00 88.00 208 ASN A N 1
ATOM 1692 C CA . ASN A 1 208 ? 15.005 16.320 75.374 1.00 88.00 208 ASN A CA 1
ATOM 1693 C C . ASN A 1 208 ? 15.992 17.488 75.240 1.00 88.00 208 ASN A C 1
ATOM 1695 O O . ASN A 1 208 ? 17.064 17.423 75.834 1.00 88.00 208 ASN A O 1
ATOM 1699 N N . GLU A 1 209 ? 15.633 18.572 74.545 1.00 88.44 209 GLU A N 1
ATOM 1700 C CA . GLU A 1 209 ? 16.472 19.778 74.449 1.00 88.44 209 GLU A CA 1
ATOM 1701 C C . GLU A 1 209 ? 16.730 20.395 75.833 1.00 88.44 209 GLU A C 1
ATOM 1703 O O . GLU A 1 209 ? 17.859 20.760 76.167 1.00 88.44 209 GLU A O 1
ATOM 1708 N N . GLN A 1 210 ? 15.707 20.455 76.693 1.00 87.88 210 GLN A N 1
ATOM 1709 C CA . GLN A 1 210 ? 15.865 20.925 78.072 1.00 87.88 210 GLN A CA 1
ATOM 1710 C C . GLN A 1 210 ? 16.750 20.002 78.916 1.00 87.88 210 GLN A C 1
ATOM 1712 O O . GLN A 1 210 ? 17.481 20.483 79.786 1.00 87.88 210 GLN A O 1
ATOM 1717 N N . LEU A 1 211 ? 16.663 18.685 78.717 1.00 85.69 211 LEU A N 1
ATOM 1718 C CA . LEU A 1 211 ? 17.521 17.719 79.400 1.00 85.69 211 LEU A CA 1
ATOM 1719 C C . LEU A 1 211 ? 18.972 17.828 78.924 1.00 85.69 211 LEU A C 1
ATOM 1721 O O . LEU A 1 211 ? 19.864 17.829 79.769 1.00 85.69 211 LEU A O 1
ATOM 1725 N N . GLU A 1 212 ? 19.215 17.984 77.622 1.00 80.06 212 GLU A N 1
ATOM 1726 C CA . GLU A 1 212 ? 20.551 18.226 77.067 1.00 80.06 212 GLU A CA 1
ATOM 1727 C C . GLU A 1 212 ? 21.151 19.537 77.582 1.00 80.06 212 GLU A C 1
ATOM 1729 O O . GLU A 1 212 ? 22.314 19.555 77.986 1.00 80.06 212 GLU A O 1
ATOM 1734 N N . GLU A 1 213 ? 20.367 20.616 77.665 1.00 82.62 213 GLU A N 1
ATOM 1735 C CA . GLU A 1 213 ? 20.833 21.882 78.238 1.00 82.62 213 GLU A CA 1
ATOM 1736 C C . GLU A 1 213 ? 21.168 21.735 79.726 1.00 82.62 213 GLU A C 1
ATOM 1738 O O . GLU A 1 213 ? 22.221 22.188 80.175 1.00 82.62 213 GLU A O 1
ATOM 1743 N N . LYS A 1 214 ? 20.316 21.052 80.502 1.00 81.69 214 LYS A N 1
ATOM 1744 C CA . LYS A 1 214 ? 20.597 20.752 81.915 1.00 81.69 214 LYS A CA 1
ATOM 1745 C C . LYS A 1 214 ? 21.858 19.907 82.074 1.00 81.69 214 LYS A C 1
ATOM 1747 O O . LYS A 1 214 ? 22.631 20.175 82.990 1.00 81.69 214 LYS A O 1
ATOM 1752 N N . LEU A 1 215 ? 22.083 18.933 81.192 1.00 75.81 215 LEU A N 1
ATOM 1753 C CA . LEU A 1 215 ? 23.289 18.108 81.188 1.00 75.81 215 LEU A CA 1
ATOM 1754 C C . LEU A 1 215 ? 24.527 18.938 80.815 1.00 75.81 215 LEU A C 1
ATOM 1756 O O . LEU A 1 215 ? 25.572 18.813 81.445 1.00 75.81 215 LEU A O 1
ATOM 1760 N N . ARG A 1 216 ? 24.414 19.843 79.837 1.00 75.44 216 ARG A N 1
ATOM 1761 C CA . ARG A 1 216 ? 25.486 20.772 79.450 1.00 75.44 216 ARG A CA 1
ATOM 1762 C C . ARG A 1 216 ? 25.842 21.724 80.589 1.00 75.44 216 ARG A C 1
ATOM 1764 O O . ARG A 1 216 ? 27.020 21.942 80.857 1.00 75.44 216 ARG A O 1
ATOM 1771 N N . VAL A 1 217 ? 24.839 22.257 81.285 1.00 73.75 217 VAL A N 1
ATOM 1772 C CA . VAL A 1 217 ? 25.031 23.106 82.466 1.00 73.75 217 VAL A CA 1
ATOM 1773 C C . VAL A 1 217 ? 25.612 22.303 83.632 1.00 73.75 217 VAL A C 1
ATOM 1775 O O . VAL A 1 217 ? 26.484 22.826 84.315 1.00 73.75 217 VAL A O 1
ATOM 1778 N N . SER A 1 218 ? 25.214 21.042 83.853 1.00 67.00 218 SER A N 1
ATOM 1779 C CA . SER A 1 218 ? 25.802 20.208 84.914 1.00 67.00 218 SER A CA 1
ATOM 1780 C C . SER A 1 218 ? 27.251 19.816 84.621 1.00 67.00 218 SER A C 1
ATOM 1782 O O . SER A 1 218 ? 28.074 19.877 85.523 1.00 67.00 218 SER A O 1
ATOM 1784 N N . VAL A 1 219 ? 27.584 19.490 83.366 1.00 61.75 219 VAL A N 1
ATOM 1785 C CA . VAL A 1 219 ? 28.966 19.221 82.923 1.00 61.75 219 VAL A CA 1
ATOM 1786 C C . VAL A 1 219 ? 29.819 20.500 82.960 1.00 61.75 219 VAL A C 1
ATOM 1788 O O . VAL A 1 219 ? 31.004 20.442 83.271 1.00 61.75 219 VAL A O 1
ATOM 1791 N N . GLY A 1 220 ? 29.229 21.672 82.702 1.00 57.97 220 GLY A N 1
ATOM 1792 C CA . GLY A 1 220 ? 29.896 22.973 82.844 1.00 57.97 220 GLY A CA 1
ATOM 1793 C C . GLY A 1 220 ? 30.064 23.459 84.292 1.00 57.97 220 GLY A C 1
ATOM 1794 O O . GLY A 1 220 ? 30.922 24.302 84.544 1.00 57.97 220 GLY A O 1
ATOM 1795 N N . ASN A 1 221 ? 29.278 22.931 85.238 1.00 52.06 221 ASN A N 1
ATOM 1796 C CA . ASN A 1 221 ? 29.338 23.255 86.670 1.00 52.06 221 ASN A CA 1
ATOM 1797 C C . ASN A 1 221 ? 30.043 22.183 87.518 1.00 52.06 221 ASN A C 1
ATOM 1799 O O . ASN A 1 221 ? 29.989 22.269 88.746 1.00 52.06 221 ASN A O 1
ATOM 1803 N N . ASP A 1 222 ? 30.729 21.214 86.906 1.00 46.38 222 ASP A N 1
ATOM 1804 C CA . ASP A 1 222 ? 31.592 20.280 87.631 1.00 46.38 222 ASP A CA 1
ATOM 1805 C C . ASP A 1 222 ? 32.837 21.029 88.170 1.00 46.38 222 ASP A C 1
ATOM 1807 O O . ASP A 1 222 ? 33.672 21.498 87.388 1.00 46.38 222 ASP A O 1
ATOM 1811 N N . PRO A 1 223 ? 33.028 21.162 89.500 1.00 47.38 223 PRO A N 1
ATOM 1812 C CA . PRO A 1 223 ? 34.142 21.899 90.104 1.00 47.38 223 PRO A CA 1
ATOM 1813 C C . PRO A 1 223 ? 35.464 21.101 90.099 1.00 47.38 223 PRO A C 1
ATOM 1815 O O . PRO A 1 223 ? 36.314 21.288 90.971 1.00 47.38 223 PRO A O 1
ATOM 1818 N N . ALA A 1 224 ? 35.658 20.228 89.107 1.00 48.53 224 ALA A N 1
ATOM 1819 C CA . ALA A 1 224 ? 36.795 19.318 88.977 1.00 48.53 224 ALA A CA 1
ATOM 1820 C C . ALA A 1 224 ? 37.717 19.645 87.785 1.00 48.53 224 ALA A C 1
ATOM 1822 O O . ALA A 1 224 ? 38.402 18.762 87.282 1.00 48.53 224 ALA A O 1
ATOM 1823 N N . ASN A 1 225 ? 37.784 20.914 87.357 1.00 42.56 225 ASN A N 1
ATOM 1824 C CA . ASN A 1 225 ? 38.921 21.407 86.565 1.00 42.56 225 ASN A CA 1
ATOM 1825 C C . ASN A 1 225 ? 39.437 22.782 87.035 1.00 42.56 225 ASN A C 1
ATOM 1827 O O . ASN A 1 225 ? 39.714 23.689 86.255 1.00 42.56 225 ASN A O 1
ATOM 1831 N N . LYS A 1 226 ? 39.551 22.935 88.362 1.00 49.75 226 LYS A N 1
ATOM 1832 C CA . LYS A 1 226 ? 40.508 23.844 89.011 1.00 49.75 226 LYS A CA 1
ATOM 1833 C C . LYS A 1 226 ? 41.558 22.988 89.715 1.00 49.75 226 LYS A C 1
ATOM 1835 O O . LYS A 1 226 ? 41.439 22.765 90.918 1.00 49.75 226 LYS A O 1
ATOM 1840 N N . LYS A 1 227 ? 42.524 22.478 88.949 1.00 42.94 227 LYS A N 1
ATOM 1841 C CA . LYS A 1 227 ? 43.875 22.079 89.380 1.00 42.94 227 LYS A CA 1
ATOM 1842 C C . LYS A 1 227 ? 44.625 21.505 88.178 1.00 42.94 227 LYS A C 1
ATOM 1844 O O . LYS A 1 227 ? 44.347 20.385 87.771 1.00 42.94 227 LYS A O 1
ATOM 1849 N N . ASP A 1 228 ? 45.479 22.341 87.598 1.00 40.69 228 ASP A N 1
ATOM 1850 C CA . ASP A 1 228 ? 46.907 22.096 87.338 1.00 40.69 228 ASP A CA 1
ATOM 1851 C C . ASP A 1 228 ? 47.339 22.845 86.058 1.00 40.69 228 ASP A C 1
ATOM 1853 O O . ASP A 1 228 ? 46.808 22.598 84.978 1.00 40.69 228 ASP A O 1
ATOM 1857 N N . ASP A 1 229 ? 48.275 23.781 86.279 1.00 35.12 229 ASP A N 1
ATOM 1858 C CA . ASP A 1 229 ? 49.111 24.598 85.371 1.00 35.12 229 ASP A CA 1
ATOM 1859 C C . ASP A 1 229 ? 48.488 25.648 84.422 1.00 35.12 229 ASP A C 1
ATOM 1861 O O . ASP A 1 229 ? 47.863 25.311 83.393 1.00 35.12 229 ASP A O 1
#

Foldseek 3Di:
DPPVLVVLLVLLVVLVVVVVVLPPPPDDLVVVVVVCPDPVNVVCVVCVVVVLVVVLVVLVVQLVVLVVQLVVLVVVLVVVVVVCVPDDPVNNVVSVVSNVVSVVSNVSSVSSSVSSVVSVVSSVVSVVVSVVVVVVVVVVVVVVVVVVVVVCVVVPDDPPVVVVVVVVVVVVVVVVVVVVVVVVVVVVVVVVVVVVVVVVVVVVVVVVVVVVVVVVVVVVPDPPPPDDD

Organism: NCBI:txid1844966